Protein AF-A0A2V9Z9R6-F1 (afdb_monomer_lite)

Secondary structure (DSSP, 8-state):
--------S-HHHHHHHHHHHHHHHHHHTS-TTSHHHHHHHHHHHHHHHHHHHHHHHHHHHHHHH--TTSHHHHHHHHHHHHHHHH--HHHHHHHHHHHHHHHHHHHHHHHHT-TT--HHHHHHHHHHHHHHHHHHHHHHHHHHHTB-TTS-B-TTHHHHHHHHHHHH-TT--HHHHHHHHHHHHHS---HHHHHHHHHHHHHHHHHHHH--

Structure (mmCIF, N/CA/C/O backbone):
data_AF-A0A2V9Z9R6-F1
#
_entry.id   AF-A0A2V9Z9R6-F1
#
loop_
_atom_site.group_PDB
_atom_site.id
_atom_site.type_symbol
_atom_site.label_atom_id
_atom_site.label_alt_id
_atom_site.label_comp_id
_atom_site.label_asym_id
_atom_site.label_entity_id
_atom_site.label_seq_id
_atom_site.pdbx_PDB_ins_code
_atom_site.Cartn_x
_atom_site.Cartn_y
_atom_site.Cartn_z
_atom_site.occupancy
_atom_site.B_iso_or_equiv
_atom_site.auth_seq_id
_atom_site.auth_comp_id
_atom_site.auth_asym_id
_atom_site.auth_atom_id
_atom_site.pdbx_PDB_model_num
ATOM 1 N N . MET A 1 1 ? -34.355 -17.571 1.606 1.00 32.16 1 MET A N 1
ATOM 2 C CA . MET A 1 1 ? -33.190 -17.115 0.822 1.00 32.16 1 MET A CA 1
ATOM 3 C C . MET A 1 1 ? -32.619 -15.914 1.544 1.00 32.16 1 MET A C 1
ATOM 5 O O . MET A 1 1 ? -33.216 -14.849 1.479 1.00 32.16 1 MET A O 1
ATOM 9 N N . GLU A 1 2 ? -31.553 -16.107 2.313 1.00 26.44 2 GLU A N 1
ATOM 10 C CA . GLU A 1 2 ? -30.789 -14.980 2.853 1.00 26.44 2 GLU A CA 1
ATOM 11 C C . GLU A 1 2 ? -29.964 -14.368 1.712 1.00 26.44 2 GLU A C 1
ATOM 13 O O . GLU A 1 2 ? -29.410 -15.124 0.906 1.00 26.44 2 GLU A O 1
ATOM 18 N N . PRO A 1 3 ? -29.911 -13.034 1.571 1.00 37.19 3 PRO A N 1
ATOM 19 C CA . PRO A 1 3 ? -29.070 -12.427 0.560 1.00 37.19 3 PRO A CA 1
ATOM 20 C C . PRO A 1 3 ? -27.604 -12.646 0.937 1.00 37.19 3 PRO A C 1
ATOM 22 O O . PRO A 1 3 ? -27.204 -12.460 2.086 1.00 37.19 3 PRO A O 1
ATOM 25 N N . ALA A 1 4 ? -26.839 -13.070 -0.067 1.00 34.59 4 ALA A N 1
ATOM 26 C CA . ALA A 1 4 ? -25.408 -13.304 -0.026 1.00 34.59 4 ALA A CA 1
ATOM 27 C C . ALA A 1 4 ? -24.661 -12.183 0.706 1.00 34.59 4 ALA A C 1
ATOM 29 O O . ALA A 1 4 ? -24.973 -11.003 0.535 1.00 34.59 4 ALA A O 1
ATOM 30 N N . SER A 1 5 ? -23.654 -12.583 1.485 1.00 33.72 5 SER A N 1
ATOM 31 C CA . SER A 1 5 ? -22.642 -11.723 2.090 1.00 33.72 5 SER A CA 1
ATOM 32 C C . SER A 1 5 ? -22.207 -10.637 1.106 1.00 33.72 5 SER A C 1
ATOM 34 O O . SER A 1 5 ? -21.425 -10.893 0.186 1.00 33.72 5 SER A O 1
ATOM 36 N N . ALA A 1 6 ? -22.740 -9.427 1.280 1.00 41.19 6 ALA A N 1
ATOM 37 C CA . ALA A 1 6 ? -22.212 -8.252 0.618 1.00 41.19 6 ALA A CA 1
ATOM 38 C C . ALA A 1 6 ? -20.720 -8.198 0.954 1.00 41.19 6 ALA A C 1
ATOM 40 O O . ALA A 1 6 ? -20.359 -8.349 2.121 1.00 41.19 6 ALA A O 1
ATOM 41 N N . SER A 1 7 ? -19.881 -8.077 -0.076 1.00 48.25 7 SER A N 1
ATOM 42 C CA . SER A 1 7 ? -18.430 -7.920 0.037 1.00 48.25 7 SER A CA 1
ATOM 43 C C . SER A 1 7 ? -18.073 -7.124 1.298 1.00 48.25 7 SER A C 1
ATOM 45 O O . SER A 1 7 ? -18.417 -5.948 1.400 1.00 48.25 7 SER A O 1
ATOM 47 N N . ALA A 1 8 ? -17.416 -7.771 2.266 1.00 63.38 8 ALA A N 1
ATOM 48 C CA . ALA A 1 8 ? -16.992 -7.150 3.527 1.00 63.38 8 ALA A CA 1
ATOM 49 C C . ALA A 1 8 ? -15.892 -6.085 3.325 1.00 63.38 8 ALA A C 1
ATOM 51 O O . ALA A 1 8 ? -15.386 -5.506 4.286 1.00 63.38 8 ALA A O 1
ATOM 52 N N . LEU A 1 9 ? -15.496 -5.835 2.074 1.00 76.38 9 LEU A N 1
ATOM 53 C CA . LEU A 1 9 ? -14.475 -4.870 1.714 1.00 76.38 9 LEU A CA 1
ATOM 54 C C . LEU A 1 9 ? -15.025 -3.452 1.808 1.00 76.38 9 LEU A C 1
ATOM 56 O O . LEU A 1 9 ? -16.129 -3.146 1.355 1.00 76.38 9 LEU A O 1
ATOM 60 N N . SER A 1 10 ? -14.211 -2.554 2.352 1.00 86.19 10 SER A N 1
ATOM 61 C CA . SER A 1 10 ? -14.551 -1.140 2.367 1.00 86.19 10 SER A CA 1
ATOM 62 C C . SER A 1 10 ? -14.624 -0.575 0.944 1.00 86.19 10 SER A C 1
ATOM 64 O O . SER A 1 10 ? -13.924 -1.022 0.031 1.00 86.19 10 SER A O 1
ATOM 66 N N . ALA A 1 11 ? -15.409 0.488 0.759 1.00 88.69 11 ALA A N 1
ATOM 67 C CA . ALA A 1 11 ? -15.471 1.204 -0.517 1.00 88.69 11 ALA A CA 1
ATOM 68 C C . ALA A 1 11 ? -14.095 1.737 -0.974 1.00 88.69 11 ALA A C 1
ATOM 70 O O . ALA A 1 11 ? -13.848 1.872 -2.172 1.00 88.69 11 ALA A O 1
ATOM 71 N N . VAL A 1 12 ? -13.189 2.022 -0.028 1.00 90.62 12 VAL A N 1
ATOM 72 C CA . VAL A 1 12 ? -11.810 2.443 -0.318 1.00 90.62 12 VAL A CA 1
ATOM 73 C C . VAL A 1 12 ? -11.033 1.309 -0.979 1.00 90.62 12 VAL A C 1
ATOM 75 O O . VAL A 1 12 ? -10.398 1.532 -2.010 1.00 90.62 12 VAL A O 1
ATOM 78 N N . VAL A 1 13 ? -11.114 0.101 -0.414 1.00 92.31 13 VAL A N 1
ATOM 79 C CA . VAL A 1 13 ? -10.448 -1.089 -0.954 1.00 92.31 13 VAL A CA 1
ATOM 80 C C . VAL A 1 13 ? -11.023 -1.450 -2.318 1.00 92.31 13 VAL A C 1
ATOM 82 O O . VAL A 1 13 ? -10.252 -1.636 -3.255 1.00 92.31 13 VAL A O 1
ATOM 85 N N . VAL A 1 14 ? -12.353 -1.464 -2.462 1.00 93.19 14 VAL A N 1
ATOM 86 C CA . VAL A 1 14 ? -13.023 -1.763 -3.740 1.00 93.19 14 VAL A CA 1
ATOM 87 C C . VAL A 1 14 ? -12.552 -0.813 -4.840 1.00 93.19 14 VAL A C 1
ATOM 89 O O . VAL A 1 14 ? -12.060 -1.261 -5.872 1.00 93.19 14 VAL A O 1
ATOM 92 N N . LYS A 1 15 ? -12.591 0.501 -4.591 1.00 94.44 15 LYS A N 1
ATOM 93 C CA . LYS A 1 15 ? -12.134 1.497 -5.566 1.00 94.44 15 LYS A CA 1
ATOM 94 C C . LYS A 1 15 ? -10.649 1.345 -5.911 1.00 94.44 15 LYS A C 1
ATOM 96 O O . LYS A 1 15 ? -10.250 1.544 -7.056 1.00 94.44 15 LYS A O 1
ATOM 101 N N . ALA A 1 16 ? -9.806 1.037 -4.925 1.00 95.25 16 ALA A N 1
ATOM 102 C CA . ALA A 1 16 ? -8.388 0.799 -5.175 1.00 95.25 16 ALA A CA 1
ATOM 103 C C . ALA A 1 16 ? -8.174 -0.440 -6.059 1.00 95.25 16 ALA A C 1
ATOM 105 O O . ALA A 1 16 ? -7.365 -0.376 -6.982 1.00 95.25 16 ALA A O 1
ATOM 106 N N . MET A 1 17 ? -8.923 -1.522 -5.826 1.00 95.56 17 MET A N 1
ATOM 107 C CA . MET A 1 17 ? -8.871 -2.737 -6.644 1.00 95.56 17 MET A CA 1
ATOM 108 C C . MET A 1 17 ? -9.324 -2.492 -8.085 1.00 95.56 17 MET A C 1
ATOM 110 O O . MET A 1 17 ? -8.620 -2.898 -9.000 1.00 95.56 17 MET A O 1
ATOM 114 N N . GLU A 1 18 ? -10.426 -1.770 -8.299 1.00 96.38 18 GLU A N 1
ATOM 115 C CA . GLU A 1 18 ? -10.908 -1.429 -9.648 1.00 96.38 18 GLU A CA 1
ATOM 116 C C . GLU A 1 18 ? -9.855 -0.659 -10.460 1.00 96.38 18 GLU A C 1
ATOM 118 O O . GLU A 1 18 ? -9.610 -0.948 -11.633 1.00 96.38 18 GLU A O 1
ATOM 123 N N . GLU A 1 19 ? -9.198 0.317 -9.829 1.00 96.69 19 GLU A N 1
ATOM 124 C CA . GLU A 1 19 ? -8.136 1.086 -10.477 1.00 96.69 19 GLU A CA 1
ATOM 125 C C . GLU A 1 19 ? -6.883 0.237 -10.734 1.00 96.69 19 GLU A C 1
ATOM 127 O O . GLU A 1 19 ? -6.280 0.348 -11.801 1.00 96.69 19 GLU A O 1
ATOM 132 N N . ILE A 1 20 ? -6.515 -0.645 -9.799 1.00 97.75 20 ILE A N 1
ATOM 133 C CA . ILE A 1 20 ? -5.418 -1.605 -9.974 1.00 97.75 20 ILE A CA 1
ATOM 134 C C . ILE A 1 20 ? -5.697 -2.552 -11.141 1.00 97.75 20 ILE A C 1
ATOM 136 O O . ILE A 1 20 ? -4.835 -2.723 -11.998 1.00 97.75 20 ILE A O 1
ATOM 140 N N . ASP A 1 21 ? -6.887 -3.143 -11.217 1.00 97.44 21 ASP A N 1
ATOM 141 C CA . ASP A 1 21 ? -7.225 -4.107 -12.265 1.00 97.44 21 ASP A CA 1
ATOM 142 C C . ASP A 1 21 ? -7.243 -3.446 -13.650 1.00 97.44 21 ASP A C 1
ATOM 144 O O . ASP A 1 21 ? -6.803 -4.040 -14.643 1.00 97.44 21 ASP A O 1
ATOM 148 N N . ARG A 1 22 ? -7.655 -2.173 -13.722 1.00 97.88 22 ARG A N 1
ATOM 149 C CA . ARG A 1 22 ? -7.498 -1.364 -14.933 1.00 97.88 22 ARG A CA 1
ATOM 150 C C . ARG A 1 22 ? -6.023 -1.193 -15.308 1.00 97.88 22 ARG A C 1
ATOM 152 O O . ARG A 1 22 ? -5.677 -1.417 -16.466 1.00 97.88 22 ARG A O 1
ATOM 159 N N . LEU A 1 23 ? -5.163 -0.816 -14.362 1.00 97.62 23 LEU A N 1
ATOM 160 C CA . LEU A 1 23 ? -3.729 -0.631 -14.611 1.00 97.62 23 LEU A CA 1
ATOM 161 C C . LEU A 1 23 ? -3.040 -1.934 -15.032 1.00 97.62 23 LEU A C 1
ATOM 163 O O . LEU A 1 23 ? -2.243 -1.916 -15.965 1.00 97.62 23 LEU A O 1
ATOM 167 N N . ILE A 1 24 ? -3.393 -3.066 -14.418 1.00 97.56 24 ILE A N 1
ATOM 168 C CA . ILE A 1 24 ? -2.908 -4.398 -14.813 1.00 97.56 24 ILE A CA 1
ATOM 169 C C . ILE A 1 24 ? -3.355 -4.723 -16.243 1.00 97.56 24 ILE A C 1
ATOM 171 O O . ILE A 1 24 ? -2.561 -5.185 -17.060 1.00 97.56 24 ILE A O 1
ATOM 175 N N . THR A 1 25 ? -4.612 -4.432 -16.584 1.00 97.81 25 THR A N 1
ATOM 176 C CA . THR A 1 25 ? -5.127 -4.621 -17.948 1.00 97.81 25 THR A CA 1
ATOM 177 C C . THR A 1 25 ? -4.373 -3.761 -18.964 1.00 97.81 25 THR A C 1
ATOM 179 O O . THR A 1 25 ? -4.102 -4.217 -20.074 1.00 97.81 25 THR A O 1
ATOM 182 N N . GLU A 1 26 ? -4.032 -2.521 -18.612 1.00 97.12 26 GLU A N 1
ATOM 183 C CA . GLU A 1 26 ? -3.201 -1.644 -19.442 1.00 97.12 26 GLU A CA 1
ATOM 184 C C . GLU A 1 26 ? -1.765 -2.184 -19.567 1.00 97.12 26 GLU A C 1
ATOM 186 O O . GLU A 1 26 ? -1.260 -2.279 -20.684 1.00 97.12 26 GLU A O 1
ATOM 191 N N . ALA A 1 27 ? -1.142 -2.618 -18.465 1.00 96.00 27 ALA A N 1
ATOM 192 C CA . ALA A 1 27 ? 0.201 -3.201 -18.448 1.00 96.00 27 ALA A CA 1
ATOM 193 C C . ALA A 1 27 ? 0.302 -4.442 -19.346 1.00 96.00 27 ALA A C 1
ATOM 195 O O . ALA A 1 27 ? 1.228 -4.562 -20.145 1.00 96.00 27 ALA A O 1
ATOM 196 N N . ASN A 1 28 ? -0.686 -5.335 -19.274 1.00 96.12 28 ASN A N 1
ATOM 197 C CA . ASN A 1 28 ? -0.712 -6.588 -20.033 1.00 96.12 28 ASN A CA 1
ATOM 198 C C . ASN A 1 28 ? -0.947 -6.398 -21.540 1.00 96.12 28 ASN A C 1
ATOM 200 O O . ASN A 1 28 ? -0.716 -7.324 -22.314 1.00 96.12 28 ASN A O 1
ATOM 204 N N . LYS A 1 29 ? -1.401 -5.215 -21.975 1.00 97.00 29 LYS A N 1
ATOM 205 C CA . LYS A 1 29 ? -1.481 -4.854 -23.402 1.00 97.00 29 LYS A CA 1
ATOM 206 C C . LYS A 1 29 ? -0.148 -4.363 -23.959 1.00 97.00 29 LYS A C 1
ATOM 208 O O . LYS A 1 29 ? -0.002 -4.275 -25.176 1.00 97.00 29 LYS A O 1
ATOM 213 N N . ILE A 1 30 ? 0.793 -4.014 -23.088 1.00 95.25 30 ILE A N 1
ATOM 214 C CA . ILE A 1 30 ? 2.126 -3.552 -23.454 1.00 95.25 30 ILE A CA 1
ATOM 215 C C . ILE A 1 30 ? 3.064 -4.759 -23.436 1.00 95.25 30 ILE A C 1
ATOM 217 O O . ILE A 1 30 ? 3.017 -5.581 -22.518 1.00 95.25 30 ILE A O 1
ATOM 221 N N . ALA A 1 31 ? 3.913 -4.872 -24.455 1.00 93.50 31 ALA A N 1
ATOM 222 C CA . ALA A 1 31 ? 4.881 -5.953 -24.540 1.00 93.50 31 ALA A CA 1
ATOM 223 C C . ALA A 1 31 ? 5.844 -5.916 -23.341 1.00 93.50 31 ALA A C 1
ATOM 225 O O . ALA A 1 31 ? 6.295 -4.851 -22.926 1.00 93.50 31 ALA A O 1
ATOM 226 N N . ALA A 1 32 ? 6.164 -7.082 -22.778 1.00 92.00 32 ALA A N 1
ATOM 227 C CA . ALA A 1 32 ? 7.001 -7.177 -21.580 1.00 92.00 32 ALA A CA 1
ATOM 228 C C . ALA A 1 32 ? 8.457 -6.726 -21.810 1.00 92.00 32 ALA A C 1
ATOM 230 O O . ALA A 1 32 ? 9.202 -6.550 -20.855 1.00 92.00 32 ALA A O 1
ATOM 231 N N . ASP A 1 33 ? 8.887 -6.547 -23.058 1.00 89.62 33 ASP A N 1
ATOM 232 C CA . ASP A 1 33 ? 10.179 -5.957 -23.394 1.00 89.62 33 ASP A CA 1
ATOM 233 C C . ASP A 1 33 ? 10.147 -4.420 -23.473 1.00 89.62 33 ASP A C 1
ATOM 235 O O . ASP A 1 33 ? 11.204 -3.807 -23.612 1.00 89.62 33 ASP A O 1
ATOM 239 N N . ASP A 1 34 ? 8.984 -3.782 -23.344 1.00 89.31 34 ASP A N 1
ATOM 240 C CA . ASP A 1 34 ? 8.840 -2.327 -23.322 1.00 89.31 34 ASP A CA 1
ATOM 241 C C . ASP A 1 34 ? 8.952 -1.777 -21.888 1.00 89.31 34 ASP A C 1
ATOM 243 O O . ASP A 1 34 ? 8.349 -2.285 -20.941 1.00 89.31 34 ASP A O 1
ATOM 247 N N . SER A 1 35 ? 9.698 -0.685 -21.715 1.00 89.44 35 SER A N 1
ATOM 248 C CA . SER A 1 35 ? 9.806 0.020 -20.433 1.00 89.44 35 SER A CA 1
ATOM 249 C C . SER A 1 35 ? 8.461 0.540 -19.901 1.00 89.44 35 SER A C 1
ATOM 251 O O . SER A 1 35 ? 8.278 0.615 -18.682 1.00 89.44 35 SER A O 1
ATOM 253 N N . GLU A 1 36 ? 7.498 0.856 -20.777 1.00 91.75 36 GLU A N 1
ATOM 254 C CA . GLU A 1 36 ? 6.163 1.311 -20.368 1.00 91.75 36 GLU A CA 1
ATOM 255 C C . GLU A 1 36 ? 5.402 0.213 -19.607 1.00 91.75 36 GLU A C 1
ATOM 257 O O . GLU A 1 36 ? 4.652 0.527 -18.681 1.00 91.75 36 GLU A O 1
ATOM 262 N N . HIS A 1 37 ? 5.659 -1.068 -19.909 1.00 94.38 37 HIS A N 1
ATOM 263 C CA . HIS A 1 37 ? 5.083 -2.199 -19.176 1.00 94.38 37 HIS A CA 1
ATOM 264 C C . HIS A 1 37 ? 5.430 -2.105 -17.686 1.00 94.38 37 HIS A C 1
ATOM 266 O O . HIS A 1 37 ? 4.557 -2.166 -16.819 1.00 94.38 37 HIS A O 1
ATOM 272 N N . TYR A 1 38 ? 6.706 -1.878 -17.372 1.00 94.00 38 TYR A N 1
ATOM 273 C CA . TYR A 1 38 ? 7.184 -1.789 -15.991 1.00 94.00 38 TYR A CA 1
ATOM 274 C C . TYR A 1 38 ? 6.793 -0.479 -15.312 1.00 94.00 38 TYR A C 1
ATOM 276 O O . TYR A 1 38 ? 6.520 -0.473 -14.113 1.00 94.00 38 TYR A O 1
ATOM 284 N N . ARG A 1 39 ? 6.663 0.616 -16.069 1.00 93.19 39 ARG A N 1
ATOM 285 C CA . ARG A 1 39 ? 6.077 1.858 -15.545 1.00 93.19 39 ARG A CA 1
ATOM 286 C C . ARG A 1 39 ? 4.632 1.652 -15.092 1.00 93.19 39 ARG A C 1
ATOM 288 O O . ARG A 1 39 ? 4.269 2.126 -14.020 1.00 93.19 39 ARG A O 1
ATOM 295 N N . LYS A 1 40 ? 3.828 0.888 -15.835 1.00 94.81 40 LYS A N 1
ATOM 296 C CA . LYS A 1 40 ? 2.464 0.545 -15.409 1.00 94.81 40 LYS A CA 1
ATOM 297 C C . LYS A 1 40 ? 2.445 -0.315 -14.148 1.00 94.81 40 LYS A C 1
ATOM 299 O O . LYS A 1 40 ? 1.632 -0.067 -13.264 1.00 94.81 40 LYS A O 1
ATOM 304 N N . TRP A 1 41 ? 3.373 -1.257 -13.998 1.00 96.25 41 TRP A N 1
ATOM 305 C CA . TRP A 1 41 ? 3.496 -2.024 -12.754 1.00 96.25 41 TRP A CA 1
ATOM 306 C C . TRP A 1 41 ? 3.953 -1.184 -11.550 1.00 96.25 41 TRP A C 1
ATOM 308 O O . TRP A 1 41 ? 3.513 -1.456 -10.432 1.00 96.25 41 TRP A O 1
ATOM 318 N N . LEU A 1 42 ? 4.749 -0.127 -11.755 1.00 94.88 42 LEU A N 1
ATOM 319 C CA . LEU A 1 42 ? 5.027 0.869 -10.709 1.00 94.88 42 LEU A CA 1
ATOM 320 C C . LEU A 1 42 ? 3.746 1.603 -10.283 1.00 94.88 42 LEU A C 1
ATOM 322 O O . LEU A 1 42 ? 3.496 1.758 -9.087 1.00 94.88 42 LEU A O 1
ATOM 326 N N . GLU A 1 43 ? 2.899 1.995 -11.241 1.00 94.56 43 GLU A N 1
ATOM 327 C CA . GLU A 1 43 ? 1.589 2.603 -10.955 1.00 94.56 43 GLU A CA 1
ATOM 328 C C . GLU A 1 43 ? 0.677 1.642 -10.166 1.00 94.56 43 GLU A C 1
ATOM 330 O O . GLU A 1 43 ? 0.018 2.067 -9.213 1.00 94.56 43 GLU A O 1
ATOM 335 N N . VAL A 1 44 ? 0.679 0.342 -10.497 1.00 96.38 44 VAL A N 1
ATOM 336 C CA . VAL A 1 44 ? -0.052 -0.696 -9.741 1.00 96.38 44 VAL A CA 1
ATOM 337 C C . VAL A 1 44 ? 0.432 -0.767 -8.290 1.00 96.38 44 VAL A C 1
ATOM 339 O O . VAL A 1 44 ? -0.388 -0.721 -7.369 1.00 96.38 44 VAL A O 1
ATOM 342 N N . ALA A 1 45 ? 1.749 -0.854 -8.072 1.00 96.12 45 ALA A N 1
ATOM 343 C CA . ALA A 1 45 ? 2.334 -0.920 -6.733 1.00 96.12 45 ALA A CA 1
ATOM 344 C C . ALA A 1 45 ? 1.959 0.314 -5.897 1.00 96.12 45 ALA A C 1
ATOM 346 O O . ALA A 1 45 ? 1.496 0.184 -4.760 1.00 96.12 45 ALA A O 1
ATOM 347 N N . LEU A 1 46 ? 2.072 1.507 -6.487 1.00 93.56 46 LEU A N 1
ATOM 348 C CA . LEU A 1 46 ? 1.696 2.755 -5.832 1.00 93.56 46 LEU A CA 1
ATOM 349 C C . LEU A 1 46 ? 0.212 2.771 -5.458 1.00 93.56 46 LEU A C 1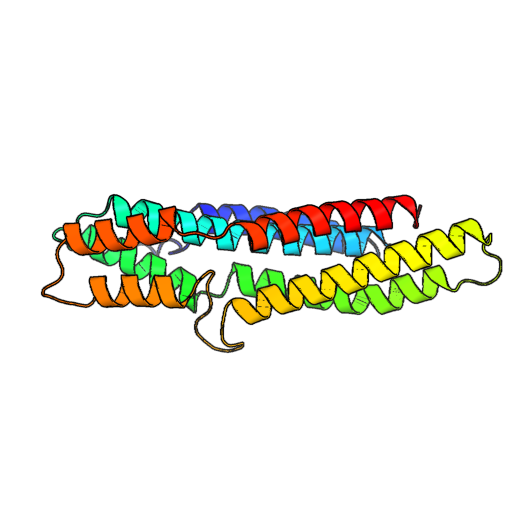
ATOM 351 O O . LEU A 1 46 ? -0.148 3.178 -4.350 1.00 93.56 46 LEU A O 1
ATOM 355 N N . ARG A 1 47 ? -0.665 2.311 -6.357 1.00 95.19 47 ARG A N 1
ATOM 356 C CA . ARG A 1 47 ? -2.101 2.313 -6.084 1.00 95.19 47 ARG A CA 1
ATOM 357 C C . ARG A 1 47 ? -2.479 1.342 -4.969 1.00 95.19 47 ARG A C 1
ATOM 359 O O . ARG A 1 47 ? -3.334 1.676 -4.146 1.00 95.19 47 ARG A O 1
ATOM 366 N N . ALA A 1 48 ? -1.809 0.194 -4.897 1.00 95.56 48 ALA A N 1
ATOM 367 C CA . ALA A 1 48 ? -1.964 -0.754 -3.800 1.00 95.56 48 ALA A CA 1
ATOM 368 C C . ALA A 1 48 ? -1.559 -0.134 -2.453 1.00 95.56 48 ALA A C 1
ATOM 370 O O . ALA A 1 48 ? -2.351 -0.171 -1.512 1.00 95.56 48 ALA A O 1
ATOM 371 N N . ILE A 1 49 ? -0.390 0.514 -2.383 1.00 94.44 49 ILE A N 1
ATOM 372 C CA . ILE A 1 49 ? 0.088 1.224 -1.183 1.00 94.44 49 ILE A CA 1
ATOM 373 C C . ILE A 1 49 ? -0.913 2.299 -0.748 1.00 94.44 49 ILE A C 1
ATOM 375 O O . ILE A 1 49 ? -1.343 2.326 0.403 1.00 94.44 49 ILE A O 1
ATOM 379 N N . GLN A 1 50 ? -1.360 3.149 -1.675 1.00 93.56 50 GLN A N 1
ATOM 380 C CA . GLN A 1 50 ? -2.349 4.186 -1.373 1.00 93.56 50 GLN A CA 1
ATOM 381 C C . GLN A 1 50 ? -3.668 3.611 -0.848 1.00 93.56 50 GLN A C 1
ATOM 383 O O . GLN A 1 50 ? -4.291 4.214 0.025 1.00 93.56 50 GLN A O 1
ATOM 388 N N . GLY A 1 51 ? -4.122 2.481 -1.394 1.00 94.50 51 GLY A N 1
ATOM 389 C CA . GLY A 1 51 ? -5.329 1.807 -0.926 1.00 94.50 51 GLY A CA 1
ATOM 390 C C . GLY A 1 51 ? -5.176 1.263 0.497 1.00 94.50 51 GLY A C 1
ATOM 391 O O . GLY A 1 51 ? -6.075 1.464 1.310 1.00 94.50 51 GLY A O 1
ATOM 392 N N . LEU A 1 52 ? -4.033 0.640 0.808 1.00 94.44 52 LEU A N 1
ATOM 393 C CA . LEU A 1 52 ? -3.712 0.135 2.147 1.00 94.44 52 LEU A CA 1
ATOM 394 C C . LEU A 1 52 ? -3.714 1.282 3.172 1.00 94.44 52 LEU A C 1
ATOM 396 O O . LEU A 1 52 ? -4.438 1.250 4.165 1.00 94.44 52 LEU A O 1
ATOM 400 N N . GLU A 1 53 ? -2.975 2.352 2.884 1.00 94.12 53 GLU A N 1
ATOM 401 C CA . GLU A 1 53 ? -2.867 3.524 3.760 1.00 94.12 53 GLU A CA 1
ATOM 402 C C . GLU A 1 53 ? -4.221 4.202 4.003 1.00 94.12 53 GLU A C 1
ATOM 404 O O . GLU A 1 53 ? -4.567 4.526 5.140 1.00 94.12 53 GLU A O 1
ATOM 409 N N . LYS A 1 54 ? -5.022 4.386 2.946 1.00 94.12 54 LYS A N 1
ATOM 410 C CA . LYS A 1 54 ? -6.359 4.982 3.065 1.00 94.12 54 LYS A CA 1
ATOM 411 C C . LYS A 1 54 ? -7.332 4.089 3.824 1.00 94.12 54 LYS A C 1
ATOM 413 O O . LYS A 1 54 ? -8.226 4.612 4.487 1.00 94.12 54 LYS A O 1
ATOM 418 N N . GLU A 1 55 ? -7.200 2.769 3.724 1.00 95.19 55 GLU A N 1
ATOM 419 C CA . GLU A 1 55 ? -8.061 1.868 4.483 1.00 95.19 55 GLU A CA 1
ATOM 420 C C . GLU A 1 55 ? -7.745 1.924 5.975 1.00 95.19 55 GLU A C 1
ATOM 422 O O . GLU A 1 55 ? -8.661 2.081 6.783 1.00 95.19 55 GLU A O 1
ATOM 427 N N . TYR A 1 56 ? -6.459 1.916 6.330 1.00 94.88 56 TYR A N 1
ATOM 428 C CA . TYR A 1 56 ? -6.017 2.143 7.703 1.00 94.88 56 TYR A CA 1
ATOM 429 C C . TYR A 1 56 ? -6.536 3.485 8.253 1.00 94.88 56 TYR A C 1
ATOM 431 O O . TYR A 1 56 ? -7.168 3.522 9.310 1.00 94.88 56 TYR A O 1
ATOM 439 N N . GLU A 1 57 ? -6.393 4.583 7.500 1.00 94.50 57 GLU A N 1
ATOM 440 C CA . GLU A 1 57 ? -6.981 5.885 7.861 1.00 94.50 57 GLU A CA 1
ATOM 441 C C . GLU A 1 57 ? -8.498 5.812 8.069 1.00 94.50 57 GLU A C 1
ATOM 443 O O . GLU A 1 57 ? -9.040 6.393 9.014 1.00 94.50 57 GLU A O 1
ATOM 448 N N . GLY A 1 58 ? -9.189 5.104 7.175 1.00 94.94 58 GLY A N 1
ATOM 449 C CA . GLY A 1 58 ? -10.630 4.924 7.219 1.00 94.94 58 GLY A CA 1
ATOM 450 C C . GLY A 1 58 ? -11.092 4.144 8.448 1.00 94.94 58 GLY A C 1
ATOM 451 O O . GLY A 1 58 ? -12.144 4.473 9.004 1.00 94.94 58 GLY A O 1
ATOM 452 N N . ILE A 1 59 ? -10.315 3.152 8.889 1.00 96.31 59 ILE A N 1
ATOM 453 C CA . ILE A 1 59 ? -10.551 2.399 10.125 1.00 96.31 59 ILE A CA 1
ATOM 454 C C . ILE A 1 59 ? -10.372 3.312 11.336 1.00 96.31 59 ILE A C 1
ATOM 456 O O . ILE A 1 59 ? -11.285 3.404 12.157 1.00 96.31 59 ILE A O 1
ATOM 460 N N . LEU A 1 60 ? -9.262 4.054 11.421 1.00 96.12 60 LEU A N 1
ATOM 461 C CA . LEU A 1 60 ? -9.050 5.000 12.520 1.00 96.12 60 LEU A CA 1
ATOM 462 C C . LEU A 1 60 ? -10.170 6.051 12.577 1.00 96.12 60 LEU A C 1
ATOM 464 O O . LEU A 1 60 ? -10.710 6.348 13.642 1.00 96.12 60 LEU A O 1
ATOM 468 N N . GLY A 1 61 ? -10.566 6.589 11.419 1.00 95.31 61 GLY A N 1
ATOM 469 C CA . GLY A 1 61 ? -11.641 7.577 11.314 1.00 95.31 61 GLY A CA 1
ATOM 470 C C . GLY A 1 61 ? -13.001 7.031 11.745 1.00 95.31 61 GLY A C 1
ATOM 471 O O . GLY A 1 61 ? -13.799 7.763 12.337 1.00 95.31 61 GLY A O 1
ATOM 472 N N . GLN A 1 62 ? -13.262 5.749 11.489 1.00 95.38 62 GLN A N 1
ATOM 473 C CA . GLN A 1 62 ? -14.443 5.061 12.000 1.00 95.38 62 GLN A CA 1
ATOM 474 C C . GLN A 1 62 ? -14.339 4.833 13.512 1.00 95.38 62 GLN A C 1
ATOM 476 O O . GLN A 1 62 ? -15.314 5.086 14.218 1.00 95.38 62 GLN A O 1
ATOM 481 N N . ALA A 1 63 ? -13.179 4.422 14.027 1.00 95.88 63 ALA A N 1
ATOM 482 C CA . ALA A 1 63 ? -12.955 4.173 15.451 1.00 95.88 63 ALA A CA 1
ATOM 483 C C . ALA A 1 63 ? -13.155 5.435 16.310 1.00 95.88 63 ALA A C 1
ATOM 485 O O . ALA A 1 63 ? -13.874 5.381 17.307 1.00 95.88 63 ALA A O 1
ATOM 486 N N . VAL A 1 64 ? -12.652 6.595 15.867 1.00 95.81 64 VAL A N 1
ATOM 487 C CA . VAL A 1 64 ? -12.860 7.903 16.532 1.00 95.81 64 VAL A CA 1
ATOM 488 C C . VAL A 1 64 ? -14.343 8.286 16.644 1.00 95.81 64 VAL A C 1
ATOM 490 O O . VAL A 1 64 ? -14.735 9.017 17.550 1.00 95.81 64 VAL A O 1
ATOM 493 N N . LYS A 1 65 ? -15.196 7.790 15.743 1.00 92.94 65 LYS A N 1
ATOM 494 C CA . LYS A 1 65 ? -16.634 8.113 15.697 1.00 92.94 65 LYS A CA 1
ATOM 495 C C . LYS A 1 65 ? -17.526 6.973 16.191 1.00 92.94 65 LYS A C 1
ATOM 497 O O . LYS A 1 65 ? -18.749 7.121 16.222 1.00 92.94 65 LYS A O 1
ATOM 502 N N . SER A 1 66 ? -16.942 5.828 16.532 1.00 91.12 66 SER A N 1
ATOM 503 C CA . SER A 1 66 ? -17.699 4.630 16.875 1.00 91.12 66 SER A CA 1
ATOM 504 C C . SER A 1 66 ? -18.218 4.703 18.300 1.00 91.12 66 SER A C 1
ATOM 506 O O . SER A 1 66 ? -17.514 5.101 19.227 1.00 91.12 66 SER A O 1
ATOM 508 N N . ASP A 1 67 ? -19.468 4.284 18.464 1.00 92.00 67 ASP A N 1
ATOM 509 C CA . ASP A 1 67 ? -20.043 4.002 19.770 1.00 92.00 67 ASP A CA 1
ATOM 510 C C . ASP A 1 67 ? -20.074 2.487 19.955 1.00 92.00 67 ASP A C 1
ATOM 512 O O . ASP A 1 67 ? -20.869 1.805 19.309 1.00 92.00 67 ASP A O 1
ATOM 516 N N . ILE A 1 68 ? -19.185 1.961 20.798 1.00 91.50 68 ILE A N 1
ATOM 517 C CA . ILE A 1 68 ? -19.034 0.514 20.984 1.00 91.50 68 ILE A CA 1
ATOM 518 C C . ILE A 1 68 ? -20.063 -0.079 21.946 1.00 91.50 68 ILE A C 1
ATOM 520 O O . ILE A 1 68 ? -20.171 -1.301 22.024 1.00 91.50 68 ILE A O 1
ATOM 524 N N . ALA A 1 69 ? -20.846 0.760 22.637 1.00 91.31 69 ALA A N 1
ATOM 525 C CA . ALA A 1 69 ? -22.038 0.304 23.350 1.00 91.31 69 ALA A CA 1
ATOM 526 C C . ALA A 1 69 ? -23.106 -0.204 22.365 1.00 91.31 69 ALA A C 1
ATOM 528 O O . ALA A 1 69 ? -23.888 -1.101 22.680 1.00 91.31 69 ALA A O 1
ATOM 529 N N . ASN A 1 70 ? -23.103 0.320 21.135 1.00 93.12 70 ASN A N 1
ATOM 530 C CA . ASN A 1 70 ? -23.891 -0.222 20.045 1.00 93.12 70 ASN A CA 1
ATOM 531 C C . ASN A 1 70 ? -23.203 -1.471 19.469 1.00 93.12 70 ASN A C 1
ATOM 533 O O . ASN A 1 70 ? -22.238 -1.379 18.706 1.00 93.12 70 ASN A O 1
ATOM 537 N N . ALA A 1 71 ? -23.749 -2.646 19.793 1.00 91.38 71 ALA A N 1
ATOM 538 C CA . ALA A 1 71 ? -23.211 -3.939 19.367 1.00 91.38 71 ALA A CA 1
ATOM 539 C C . ALA A 1 71 ? -23.036 -4.063 17.843 1.00 91.38 71 ALA A C 1
ATOM 541 O O . ALA A 1 71 ? -22.067 -4.668 17.386 1.00 91.38 71 ALA A O 1
ATOM 542 N N . LYS A 1 72 ? -23.929 -3.454 17.049 1.00 92.62 72 LYS A N 1
ATOM 543 C CA . LYS A 1 72 ? -23.828 -3.461 15.585 1.00 92.62 72 LYS A CA 1
ATOM 544 C C . LYS A 1 72 ? -22.613 -2.661 15.114 1.00 92.62 72 LYS A C 1
ATOM 546 O O . LYS A 1 72 ? -21.808 -3.192 14.361 1.00 92.62 72 LYS A O 1
ATOM 551 N N . ARG A 1 73 ? -22.433 -1.430 15.607 1.00 91.12 73 ARG A N 1
ATOM 552 C CA . ARG A 1 73 ? -21.277 -0.584 15.242 1.00 91.12 73 ARG A CA 1
ATOM 553 C C . ARG A 1 73 ? -19.951 -1.189 15.689 1.00 91.12 73 ARG A C 1
ATOM 555 O O . ARG A 1 73 ? -18.971 -1.139 14.951 1.00 91.12 73 ARG A O 1
ATOM 562 N N . LYS A 1 74 ? -19.934 -1.777 16.888 1.00 93.81 74 LYS A N 1
ATOM 563 C CA . LYS A 1 74 ? -18.789 -2.523 17.413 1.00 93.81 74 LYS A CA 1
ATOM 564 C C . LYS A 1 74 ? -18.403 -3.668 16.476 1.00 93.81 74 LYS A C 1
ATOM 566 O O . LYS A 1 74 ? -17.240 -3.773 16.100 1.00 93.81 74 LYS A O 1
ATOM 571 N N . LYS A 1 75 ? -19.383 -4.489 16.084 1.00 92.81 75 LYS A N 1
ATOM 572 C CA . LYS A 1 75 ? -19.177 -5.606 15.160 1.00 92.81 75 LYS A CA 1
ATOM 573 C C . LYS A 1 75 ? -18.699 -5.127 13.788 1.00 92.81 75 LYS A C 1
ATOM 575 O O . LYS A 1 75 ? -17.723 -5.656 13.290 1.00 92.81 75 LYS A O 1
ATOM 580 N N . GLU A 1 76 ? -19.320 -4.096 13.219 1.00 92.94 76 GLU A N 1
ATOM 581 C CA . GLU A 1 76 ? -18.922 -3.536 11.917 1.00 92.94 76 GLU A CA 1
ATOM 582 C C . GLU A 1 76 ? -17.462 -3.061 11.901 1.00 92.94 76 GLU A C 1
ATOM 584 O O . GLU A 1 76 ? -16.745 -3.305 10.933 1.00 92.94 76 GLU A O 1
ATOM 589 N N . LEU A 1 77 ? -17.006 -2.386 12.962 1.00 94.75 77 LEU A N 1
ATOM 590 C CA . LEU A 1 77 ? -15.612 -1.953 13.065 1.00 94.75 77 LEU A CA 1
ATOM 591 C C . LEU A 1 77 ? -14.657 -3.142 13.229 1.00 94.75 77 LEU A C 1
ATOM 593 O O . LEU A 1 77 ? -13.613 -3.169 12.582 1.00 94.75 77 LEU A O 1
ATOM 597 N N . LEU A 1 78 ? -15.021 -4.123 14.058 1.00 94.56 78 LEU A N 1
ATOM 598 C CA . LEU A 1 78 ? -14.227 -5.334 14.259 1.00 94.56 78 LEU A CA 1
ATOM 599 C C . LEU A 1 78 ? -14.098 -6.146 12.961 1.00 94.56 78 LEU A C 1
ATOM 601 O O . LEU A 1 78 ? -12.992 -6.508 12.571 1.00 94.56 78 LEU A O 1
ATOM 605 N N . ASP A 1 79 ? -15.208 -6.366 12.255 1.00 93.56 79 ASP A N 1
ATOM 606 C CA . ASP A 1 79 ? -15.239 -7.085 10.979 1.00 93.56 79 ASP A CA 1
ATOM 607 C C . ASP A 1 79 ? -14.386 -6.363 9.925 1.00 93.56 79 ASP A C 1
ATOM 609 O O . ASP A 1 79 ? -13.655 -7.010 9.173 1.00 93.56 79 ASP A O 1
ATOM 613 N N . ARG A 1 80 ? -14.417 -5.023 9.896 1.00 94.06 80 ARG A N 1
ATOM 614 C CA . ARG A 1 80 ? -13.577 -4.217 9.000 1.00 94.06 80 ARG A CA 1
ATOM 615 C C . ARG A 1 80 ? -12.087 -4.344 9.325 1.00 94.06 80 ARG A C 1
ATOM 617 O O . ARG A 1 80 ? -11.297 -4.540 8.405 1.00 94.06 80 ARG A O 1
ATOM 624 N N . ILE A 1 81 ? -11.708 -4.269 10.605 1.00 95.06 81 ILE A N 1
ATOM 625 C CA . ILE A 1 81 ? -10.318 -4.473 11.054 1.00 95.06 81 ILE A CA 1
ATOM 626 C C . ILE A 1 81 ? -9.838 -5.869 10.647 1.00 95.06 81 ILE A C 1
ATOM 628 O O . ILE A 1 81 ? -8.811 -5.991 9.983 1.00 95.06 81 ILE A O 1
ATOM 632 N N . ASN A 1 82 ? -10.620 -6.905 10.948 1.00 92.94 82 ASN A N 1
ATOM 633 C CA . ASN A 1 82 ? -10.270 -8.288 10.630 1.00 92.94 82 ASN A CA 1
ATOM 634 C C . ASN A 1 82 ? -10.164 -8.525 9.124 1.00 92.94 82 ASN A C 1
ATOM 636 O O . ASN A 1 82 ? -9.211 -9.144 8.654 1.00 92.94 82 ASN A O 1
ATOM 640 N N . THR A 1 83 ? -11.103 -7.985 8.350 1.00 92.31 83 THR A N 1
ATOM 641 C CA . THR A 1 83 ? -11.065 -8.073 6.886 1.00 92.31 83 THR A CA 1
ATOM 642 C C . THR A 1 83 ? -9.835 -7.372 6.319 1.00 92.31 83 THR A C 1
ATOM 644 O O . THR A 1 83 ? -9.232 -7.871 5.374 1.00 92.31 83 THR A O 1
ATOM 647 N N . TYR A 1 84 ? -9.428 -6.237 6.886 1.00 93.31 84 TYR A N 1
ATOM 648 C CA . TYR A 1 84 ? -8.233 -5.537 6.432 1.00 93.31 84 TYR A CA 1
ATOM 649 C C . TYR A 1 84 ? -6.947 -6.301 6.777 1.00 93.31 84 TYR A C 1
ATOM 651 O O . TYR A 1 84 ? -6.105 -6.485 5.901 1.00 93.31 84 TYR A O 1
ATOM 659 N N . ILE A 1 85 ? -6.835 -6.808 8.009 1.00 92.88 85 ILE A N 1
ATOM 660 C CA . ILE A 1 85 ? -5.661 -7.547 8.493 1.00 92.88 85 ILE A CA 1
ATOM 661 C C . ILE A 1 85 ? -5.480 -8.891 7.765 1.00 92.88 85 ILE A C 1
ATOM 663 O O . ILE A 1 85 ? -4.353 -9.287 7.462 1.00 92.88 85 ILE A O 1
ATOM 667 N N . HIS A 1 86 ? -6.573 -9.611 7.502 1.00 90.31 86 HIS A N 1
ATOM 668 C CA . HIS A 1 86 ? -6.531 -10.991 7.001 1.00 90.31 86 HIS A CA 1
ATOM 669 C C . HIS A 1 86 ? -6.964 -11.150 5.544 1.00 90.31 86 HIS A C 1
ATOM 671 O O . HIS A 1 86 ? -6.725 -12.197 4.953 1.00 90.31 86 HIS A O 1
ATOM 677 N N . GLY A 1 87 ? -7.623 -10.153 4.954 1.00 85.00 87 GLY A N 1
ATOM 678 C CA . GLY A 1 87 ? -8.213 -10.288 3.621 1.00 85.00 87 GLY A CA 1
ATOM 679 C C . GLY A 1 87 ? -7.197 -10.293 2.482 1.00 85.00 87 GLY A C 1
ATOM 680 O O . GLY A 1 87 ? -7.557 -10.642 1.366 1.00 85.00 87 GLY A O 1
ATOM 681 N N . GLU A 1 88 ? -5.954 -9.872 2.733 1.00 82.94 88 GLU A N 1
ATOM 682 C CA . GLU A 1 88 ? -4.820 -9.873 1.792 1.00 82.94 88 GLU A CA 1
ATOM 683 C C . GLU A 1 88 ? -5.053 -9.212 0.410 1.00 82.94 88 GLU A C 1
ATOM 685 O O . GLU A 1 88 ? -4.182 -9.265 -0.452 1.00 82.94 88 GLU A O 1
ATOM 690 N N . ASN A 1 89 ? -6.163 -8.502 0.184 1.00 88.19 89 ASN A N 1
ATOM 691 C CA . ASN A 1 89 ? -6.558 -8.014 -1.146 1.00 88.19 89 ASN A CA 1
ATOM 692 C C . ASN A 1 89 ? -5.499 -7.122 -1.821 1.00 88.19 89 ASN A C 1
ATOM 694 O O . ASN A 1 89 ? -4.918 -7.474 -2.847 1.00 88.19 89 ASN A O 1
ATOM 698 N N . LEU A 1 90 ? -5.222 -5.953 -1.237 1.00 93.50 90 LEU A N 1
ATOM 699 C CA . LEU A 1 90 ? -4.284 -4.983 -1.814 1.00 93.50 90 LEU A CA 1
ATOM 700 C C . LEU A 1 90 ? -2.824 -5.412 -1.638 1.00 93.50 90 LEU A C 1
ATOM 702 O O . LEU A 1 90 ? -1.979 -5.098 -2.475 1.00 93.50 90 LEU A O 1
ATOM 706 N N . ARG A 1 91 ? -2.524 -6.177 -0.583 1.00 92.94 91 ARG A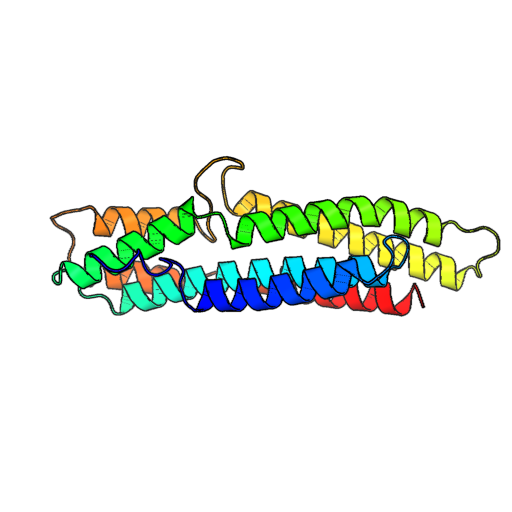 N 1
ATOM 707 C CA . ARG A 1 91 ? -1.188 -6.729 -0.353 1.00 92.94 91 ARG A CA 1
ATOM 708 C C . ARG A 1 91 ? -0.782 -7.702 -1.456 1.00 92.94 91 ARG A C 1
ATOM 710 O O . ARG A 1 91 ? 0.350 -7.630 -1.931 1.00 92.94 91 ARG A O 1
ATOM 717 N N . LEU A 1 92 ? -1.690 -8.582 -1.883 1.00 93.19 92 LEU A N 1
ATOM 718 C CA . LEU A 1 92 ? -1.426 -9.512 -2.981 1.00 93.19 92 LEU A CA 1
ATOM 719 C C . LEU A 1 92 ? -1.134 -8.765 -4.281 1.00 93.19 92 LEU A C 1
ATOM 721 O O . LEU A 1 92 ? -0.175 -9.112 -4.964 1.00 93.19 92 LEU A O 1
ATOM 725 N N . LYS A 1 93 ? -1.873 -7.690 -4.569 1.00 95.75 93 LYS A N 1
ATOM 726 C CA . LYS A 1 93 ? -1.614 -6.835 -5.736 1.00 95.75 93 LYS A CA 1
ATOM 727 C C . LYS A 1 93 ? -0.254 -6.136 -5.664 1.00 95.75 93 LYS A C 1
ATOM 729 O O . LYS A 1 93 ? 0.462 -6.091 -6.659 1.00 95.75 93 LYS A O 1
ATOM 734 N N . LEU A 1 94 ? 0.149 -5.653 -4.486 1.00 95.44 94 LEU A N 1
ATOM 735 C CA . LEU A 1 94 ? 1.491 -5.096 -4.283 1.00 95.44 94 LEU A CA 1
ATOM 736 C C . LEU A 1 94 ? 2.585 -6.155 -4.507 1.00 95.44 94 LEU A C 1
ATOM 738 O O . LEU A 1 94 ? 3.584 -5.891 -5.175 1.00 95.44 94 LEU A O 1
ATOM 742 N N . LYS A 1 95 ? 2.393 -7.368 -3.980 1.00 95.00 95 LYS A N 1
ATOM 743 C CA . LYS A 1 95 ? 3.316 -8.499 -4.157 1.00 95.00 95 LYS A CA 1
ATOM 744 C C . LYS A 1 95 ? 3.431 -8.924 -5.622 1.00 95.00 95 LYS A C 1
ATOM 746 O O . LYS A 1 95 ? 4.542 -9.166 -6.090 1.00 95.00 95 LYS A O 1
ATOM 751 N N . GLU A 1 96 ? 2.309 -8.987 -6.333 1.00 96.00 96 GLU A N 1
ATOM 752 C CA . GLU A 1 96 ? 2.250 -9.252 -7.772 1.00 96.00 96 GLU A CA 1
ATOM 753 C C . GLU A 1 96 ? 3.039 -8.194 -8.551 1.00 96.00 96 GLU A C 1
ATOM 755 O O . GLU A 1 96 ? 3.954 -8.541 -9.300 1.00 96.00 96 GLU A O 1
ATOM 760 N N . ALA A 1 97 ? 2.782 -6.909 -8.287 1.00 96.81 97 ALA A N 1
ATOM 761 C CA . ALA A 1 97 ? 3.494 -5.810 -8.930 1.00 96.81 97 ALA A CA 1
ATOM 762 C C . ALA A 1 97 ? 5.007 -5.876 -8.696 1.00 96.81 97 ALA A C 1
ATOM 764 O O . ALA A 1 97 ? 5.780 -5.819 -9.649 1.00 96.81 97 ALA A O 1
ATOM 765 N N . ILE A 1 98 ? 5.450 -6.097 -7.455 1.00 95.75 98 ILE A N 1
ATOM 766 C CA . ILE A 1 98 ? 6.872 -6.298 -7.131 1.00 95.75 98 ILE A CA 1
ATOM 767 C C . ILE A 1 98 ? 7.454 -7.498 -7.896 1.00 95.75 98 ILE A C 1
ATOM 769 O O . ILE A 1 98 ? 8.605 -7.452 -8.332 1.00 95.75 98 ILE A O 1
ATOM 773 N N . GLY A 1 99 ? 6.677 -8.568 -8.086 1.00 95.81 99 GLY A N 1
ATOM 774 C CA . GLY A 1 99 ? 7.065 -9.722 -8.897 1.00 95.81 99 GLY A CA 1
ATOM 775 C C . GLY A 1 99 ? 7.369 -9.351 -10.350 1.00 95.81 99 GLY A C 1
ATOM 776 O O . GLY A 1 99 ? 8.428 -9.718 -10.862 1.00 95.81 99 GLY A O 1
ATOM 777 N N . HIS A 1 100 ? 6.494 -8.572 -10.988 1.00 96.38 100 HIS A N 1
ATOM 778 C CA . HIS A 1 100 ? 6.716 -8.059 -12.344 1.00 96.38 100 HIS A CA 1
ATOM 779 C C . HIS A 1 100 ? 7.890 -7.078 -12.407 1.00 96.38 100 HIS A C 1
ATOM 781 O O . HIS A 1 100 ? 8.726 -7.161 -13.309 1.00 96.38 100 HIS A O 1
ATOM 787 N N . LEU A 1 101 ? 8.023 -6.198 -11.417 1.00 95.50 101 LEU A N 1
ATOM 788 C CA . LEU A 1 101 ? 9.108 -5.222 -11.374 1.00 95.50 101 LEU A CA 1
ATOM 789 C C . LEU A 1 101 ? 10.489 -5.889 -11.243 1.00 95.50 101 LEU A C 1
ATOM 791 O O . LEU A 1 101 ? 11.451 -5.475 -11.893 1.00 95.50 101 LEU A O 1
ATOM 795 N N . LYS A 1 102 ? 10.597 -6.994 -10.499 1.00 95.44 102 LYS A N 1
ATOM 796 C CA . LYS A 1 102 ? 11.832 -7.797 -10.458 1.00 95.44 102 LYS A CA 1
ATOM 797 C C . LYS A 1 102 ? 12.237 -8.336 -11.828 1.00 95.44 102 LYS A C 1
ATOM 799 O O . LYS A 1 102 ? 13.423 -8.398 -12.135 1.00 95.44 102 LYS A O 1
ATOM 804 N N . GLN A 1 103 ? 11.269 -8.716 -12.661 1.00 93.62 103 GLN A N 1
ATOM 805 C CA . GLN A 1 103 ? 11.549 -9.152 -14.032 1.00 93.62 103 GLN A CA 1
ATOM 806 C C . GLN A 1 103 ? 12.023 -7.975 -14.896 1.00 93.62 103 GLN A C 1
ATOM 808 O O . GLN A 1 103 ? 12.929 -8.145 -15.714 1.00 93.62 103 GLN A O 1
ATOM 813 N N . GLY A 1 104 ? 11.465 -6.785 -14.657 1.00 90.94 104 GLY A N 1
ATOM 814 C CA . GLY A 1 104 ? 11.816 -5.554 -15.363 1.00 90.94 104 GLY A CA 1
ATOM 815 C C . GLY A 1 104 ? 13.266 -5.142 -15.236 1.00 90.94 104 GLY A C 1
ATOM 816 O O . GLY A 1 104 ? 13.834 -4.710 -16.233 1.00 90.94 104 GLY A O 1
ATOM 817 N N . HIS A 1 105 ? 13.904 -5.384 -14.088 1.00 89.31 105 HIS A N 1
ATOM 818 C CA . HIS A 1 105 ? 15.342 -5.148 -13.935 1.00 89.31 105 HIS A CA 1
ATOM 819 C C . HIS A 1 105 ? 16.140 -5.827 -15.060 1.00 89.31 105 HIS A C 1
ATOM 821 O O . HIS A 1 105 ? 16.865 -5.176 -15.804 1.00 89.31 105 HIS A O 1
ATOM 827 N N . ASN A 1 106 ? 15.934 -7.131 -15.268 1.00 88.69 106 ASN A N 1
ATOM 828 C CA . ASN A 1 106 ? 16.678 -7.893 -16.275 1.00 88.69 106 ASN A CA 1
ATOM 829 C C . ASN A 1 106 ? 16.431 -7.396 -17.706 1.00 88.69 106 ASN A C 1
ATOM 831 O O . ASN A 1 106 ? 17.326 -7.457 -18.551 1.00 88.69 106 ASN A O 1
ATOM 835 N N . VAL A 1 107 ? 15.212 -6.943 -17.999 1.00 90.12 107 VAL A N 1
ATOM 836 C CA . VAL A 1 107 ? 14.846 -6.424 -19.322 1.00 90.12 107 VAL A CA 1
ATOM 837 C C . VAL A 1 107 ? 15.459 -5.045 -19.553 1.00 90.12 107 VAL A C 1
ATOM 839 O O . VAL A 1 107 ? 16.102 -4.820 -20.580 1.00 90.12 107 VAL A O 1
ATOM 842 N N . LEU A 1 108 ? 15.323 -4.139 -18.586 1.00 88.94 108 LEU A N 1
ATOM 843 C CA . LEU A 1 108 ? 15.843 -2.776 -18.663 1.00 88.94 108 LEU A CA 1
ATOM 844 C C . LEU A 1 108 ? 17.377 -2.755 -18.710 1.00 88.94 108 LEU A C 1
ATOM 846 O O . LEU A 1 108 ? 17.937 -2.011 -19.516 1.00 88.94 108 LEU A O 1
ATOM 850 N N . SER A 1 109 ? 18.055 -3.627 -17.956 1.00 87.94 109 SER A N 1
ATOM 851 C CA . SER A 1 109 ? 19.516 -3.796 -18.011 1.00 87.94 109 SER A CA 1
ATOM 852 C C . SER A 1 109 ? 19.997 -4.173 -19.414 1.00 87.94 109 SER A C 1
ATOM 854 O O . SER A 1 109 ? 20.892 -3.527 -19.959 1.00 87.94 109 SER A O 1
ATOM 856 N N . LYS A 1 110 ? 19.339 -5.134 -20.079 1.00 87.25 110 LYS A N 1
ATOM 857 C CA . LYS A 1 110 ? 19.671 -5.507 -21.470 1.00 87.25 110 LYS A CA 1
ATOM 858 C C . LYS A 1 110 ? 19.501 -4.341 -22.443 1.00 87.25 110 LYS A C 1
ATOM 860 O O . LYS A 1 110 ? 20.268 -4.206 -23.398 1.00 87.25 110 LYS A O 1
ATOM 865 N N . HIS A 1 111 ? 18.499 -3.491 -22.220 1.00 81.56 111 HIS A N 1
ATOM 866 C CA . HIS A 1 111 ? 18.299 -2.290 -23.030 1.00 81.56 111 HIS A CA 1
ATOM 867 C C . HIS A 1 111 ? 19.329 -1.202 -22.734 1.00 81.56 111 HIS A C 1
ATOM 869 O O . HIS A 1 111 ? 19.712 -0.487 -23.660 1.00 81.56 111 HIS A O 1
ATOM 875 N N . ALA A 1 112 ? 19.812 -1.084 -21.498 1.00 80.12 112 ALA A N 1
ATOM 876 C CA . ALA A 1 112 ? 20.897 -0.174 -21.133 1.00 80.12 112 ALA A CA 1
ATOM 877 C C . ALA A 1 112 ? 22.249 -0.600 -21.745 1.00 80.12 112 ALA A C 1
ATOM 879 O O . ALA A 1 112 ? 23.049 0.249 -22.128 1.00 80.12 112 ALA A O 1
ATOM 880 N N . GLU A 1 113 ? 22.476 -1.903 -21.932 1.00 78.44 113 GLU A N 1
ATOM 881 C CA . GLU A 1 113 ? 23.751 -2.465 -22.404 1.00 78.44 113 GLU A CA 1
ATOM 882 C C . GLU A 1 113 ? 23.898 -2.588 -23.936 1.00 78.44 113 GLU A C 1
ATOM 884 O O . GLU A 1 113 ? 24.936 -3.056 -24.417 1.00 78.44 113 GLU A O 1
ATOM 889 N N . ARG A 1 114 ? 22.898 -2.194 -24.747 1.00 76.94 114 ARG A N 1
ATOM 890 C CA . ARG A 1 114 ? 22.973 -2.424 -26.208 1.00 76.94 114 ARG A CA 1
ATOM 891 C C . ARG A 1 114 ? 24.209 -1.759 -26.831 1.00 76.94 114 ARG A C 1
ATOM 893 O O . ARG A 1 114 ? 24.482 -0.573 -26.638 1.00 76.94 114 ARG A O 1
ATOM 900 N N . ARG A 1 115 ? 24.912 -2.530 -27.668 1.00 57.16 115 ARG A N 1
ATOM 901 C CA . ARG A 1 115 ? 26.077 -2.083 -28.447 1.00 57.16 115 ARG A CA 1
ATOM 902 C C . ARG A 1 115 ? 25.676 -0.916 -29.365 1.00 57.16 115 ARG A C 1
ATOM 904 O O . ARG A 1 115 ? 24.614 -0.972 -29.975 1.00 57.16 115 ARG A O 1
ATOM 911 N N . PHE A 1 116 ? 26.538 0.100 -29.475 1.00 66.44 116 PHE A N 1
ATOM 912 C CA . PHE A 1 116 ? 26.366 1.321 -30.294 1.00 66.44 116 PHE A CA 1
ATOM 913 C C . PHE A 1 116 ? 25.442 2.427 -29.745 1.00 66.44 116 PHE A C 1
ATOM 915 O O . PHE A 1 116 ? 25.021 3.302 -30.499 1.00 66.44 116 PHE A O 1
ATOM 922 N N . GLN A 1 117 ? 25.168 2.462 -28.438 1.00 71.69 117 GLN A N 1
ATOM 923 C CA . GLN A 1 117 ? 24.522 3.630 -27.824 1.00 71.69 117 GLN A CA 1
ATOM 924 C C . GLN A 1 117 ? 25.482 4.813 -27.657 1.00 71.69 117 GLN A C 1
ATOM 926 O O . GLN A 1 117 ? 26.652 4.642 -27.308 1.00 71.69 117 GLN A O 1
ATOM 931 N N . LEU A 1 118 ? 24.959 6.029 -27.847 1.00 79.25 118 LEU A N 1
ATOM 932 C CA . LEU A 1 118 ? 25.649 7.263 -27.473 1.00 79.25 118 LEU A CA 1
ATOM 933 C C . LEU A 1 118 ? 25.936 7.250 -25.963 1.00 79.25 118 LEU A C 1
ATOM 935 O O . LEU A 1 118 ? 25.069 6.880 -25.170 1.00 79.25 118 LEU A O 1
ATOM 939 N N . SER A 1 119 ? 27.127 7.699 -25.554 1.00 81.44 119 SER A N 1
ATOM 940 C CA . SER A 1 11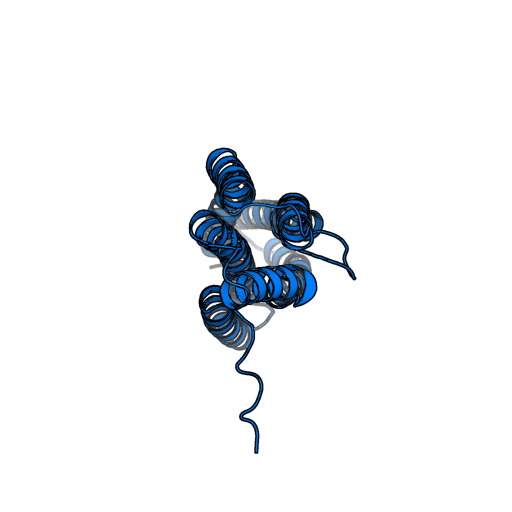9 ? 27.572 7.665 -24.149 1.00 81.44 119 SER A CA 1
ATOM 941 C C . SER A 1 119 ? 26.584 8.328 -23.182 1.00 81.44 119 SER A C 1
ATOM 943 O O . SER A 1 119 ? 26.314 7.783 -22.116 1.00 81.44 119 SER A O 1
ATOM 945 N N . LYS A 1 120 ? 25.978 9.454 -23.583 1.00 82.94 120 LYS A N 1
ATOM 946 C CA . LYS A 1 120 ? 24.953 10.158 -22.794 1.00 82.94 120 LYS A CA 1
ATOM 947 C C . LYS A 1 120 ? 23.664 9.346 -22.617 1.00 82.94 120 LYS A C 1
ATOM 949 O O . LYS A 1 120 ? 23.096 9.338 -21.531 1.00 82.94 120 LYS A O 1
ATOM 954 N N . THR A 1 121 ? 23.208 8.649 -23.659 1.00 84.19 121 THR A N 1
ATOM 955 C CA . THR A 1 121 ? 22.014 7.787 -23.593 1.00 84.19 121 THR A CA 1
ATOM 956 C C . THR A 1 121 ? 22.256 6.598 -22.675 1.00 84.19 121 THR A C 1
ATOM 958 O O . THR A 1 121 ? 21.404 6.274 -21.853 1.00 84.19 121 THR A O 1
ATOM 961 N N . ARG A 1 122 ? 23.442 5.989 -22.772 1.00 85.31 122 ARG A N 1
ATOM 962 C CA . ARG A 1 122 ? 23.851 4.900 -21.887 1.00 85.31 122 ARG A CA 1
ATOM 963 C C . ARG A 1 122 ? 23.865 5.345 -20.423 1.00 85.31 122 ARG A C 1
ATOM 965 O O . ARG A 1 122 ? 23.246 4.690 -19.595 1.00 85.31 122 ARG A O 1
ATOM 972 N N . GLN A 1 123 ? 24.492 6.484 -20.124 1.00 87.00 123 GLN A N 1
ATOM 973 C CA . GLN A 1 123 ? 24.532 7.030 -18.766 1.00 87.00 123 GLN A CA 1
ATOM 974 C C . GLN A 1 123 ? 23.121 7.291 -18.211 1.00 87.00 123 GLN A C 1
ATOM 976 O O . GLN A 1 123 ? 22.815 6.865 -17.103 1.00 87.00 123 GLN A O 1
ATOM 981 N N . SER A 1 124 ? 22.239 7.921 -18.995 1.00 88.00 124 SER A N 1
ATOM 982 C CA . SER A 1 124 ? 20.856 8.184 -18.571 1.00 88.00 124 SER A CA 1
ATOM 983 C C . SER A 1 124 ? 20.071 6.898 -18.277 1.00 88.00 124 SER A C 1
ATOM 985 O O . SER A 1 124 ? 19.295 6.860 -17.323 1.00 88.00 124 SER A O 1
ATOM 987 N N . ARG A 1 125 ? 20.287 5.827 -19.053 1.00 89.19 125 ARG A N 1
ATOM 988 C CA . ARG A 1 125 ? 19.667 4.511 -18.812 1.00 89.19 125 ARG A CA 1
ATOM 989 C C . ARG A 1 125 ? 20.222 3.819 -17.573 1.00 89.19 125 ARG A C 1
ATOM 991 O O . ARG A 1 125 ? 19.444 3.247 -16.818 1.00 89.19 125 ARG A O 1
ATOM 998 N N . GLU A 1 126 ? 21.529 3.898 -17.340 1.00 89.75 126 GLU A N 1
ATOM 999 C CA . GLU A 1 126 ? 22.163 3.375 -16.123 1.00 89.75 126 GLU A CA 1
ATOM 1000 C C . GLU A 1 126 ? 21.671 4.114 -14.865 1.00 89.75 126 GLU A C 1
ATOM 1002 O O . GLU A 1 126 ? 21.412 3.485 -13.842 1.00 89.75 126 GLU A O 1
ATOM 1007 N N . GLU A 1 127 ? 21.494 5.436 -14.932 1.00 89.94 127 GLU A N 1
ATOM 1008 C CA . GLU A 1 127 ? 20.918 6.237 -13.843 1.00 89.94 127 GLU A CA 1
ATOM 1009 C C . GLU A 1 127 ? 19.449 5.875 -13.590 1.00 89.94 127 GLU A C 1
ATOM 1011 O O . GLU A 1 127 ? 19.075 5.609 -12.449 1.00 89.94 127 GLU A O 1
ATOM 1016 N N . ALA A 1 128 ? 18.631 5.774 -14.642 1.00 91.12 128 ALA A N 1
ATOM 1017 C CA . ALA A 1 128 ? 17.234 5.361 -14.515 1.00 91.12 128 ALA A CA 1
ATOM 1018 C C . ALA A 1 128 ? 17.087 3.944 -13.936 1.00 91.12 128 ALA A C 1
ATOM 1020 O O . ALA A 1 128 ? 16.183 3.698 -13.141 1.00 91.12 128 ALA A O 1
ATOM 1021 N N . LEU A 1 129 ? 17.987 3.023 -14.294 1.00 92.06 129 LEU A N 1
ATOM 1022 C CA . LEU A 1 129 ? 18.012 1.670 -13.739 1.00 92.06 129 LEU A CA 1
ATOM 1023 C C . LEU A 1 129 ? 18.401 1.662 -12.251 1.00 92.06 129 LEU A C 1
ATOM 1025 O O . LEU A 1 129 ? 17.799 0.932 -11.472 1.00 92.06 129 LEU A O 1
ATOM 1029 N N . LYS A 1 130 ? 19.347 2.508 -11.824 1.00 90.88 130 LYS A N 1
ATOM 1030 C CA . LYS A 1 130 ? 19.685 2.651 -10.395 1.00 90.88 130 LYS A CA 1
ATOM 1031 C C . LYS A 1 130 ? 18.506 3.168 -9.574 1.00 90.88 130 LYS A C 1
ATOM 1033 O O . LYS A 1 130 ? 18.246 2.645 -8.495 1.00 90.88 130 LYS A O 1
ATOM 1038 N N . GLU A 1 131 ? 17.797 4.177 -10.079 1.00 90.94 131 GLU A N 1
ATOM 1039 C CA . GLU A 1 131 ? 16.586 4.704 -9.433 1.00 90.94 131 GLU A CA 1
ATOM 1040 C C . GLU A 1 131 ? 15.487 3.636 -9.367 1.00 90.94 131 GLU A C 1
ATOM 1042 O O . GLU A 1 131 ? 14.845 3.462 -8.333 1.00 90.94 131 GLU A O 1
ATOM 1047 N N . TYR A 1 132 ? 15.329 2.858 -10.439 1.00 93.19 132 TYR A N 1
ATOM 1048 C CA . TYR A 1 132 ? 14.412 1.725 -10.483 1.00 93.19 132 TYR A CA 1
ATOM 1049 C C . TYR A 1 132 ? 14.720 0.669 -9.417 1.00 93.19 132 TYR A C 1
ATOM 1051 O O . TYR A 1 132 ? 13.816 0.235 -8.701 1.00 93.19 132 TYR A O 1
ATOM 1059 N N . ASP A 1 133 ? 15.987 0.280 -9.277 1.00 93.06 133 ASP A N 1
ATOM 1060 C CA . ASP A 1 133 ? 16.416 -0.720 -8.298 1.00 93.06 133 ASP A CA 1
ATOM 1061 C C . ASP A 1 133 ? 16.252 -0.224 -6.863 1.00 93.06 133 ASP A C 1
ATOM 1063 O O . ASP A 1 133 ? 15.783 -0.974 -6.002 1.00 93.06 133 ASP A O 1
ATOM 1067 N N . LEU A 1 134 ? 16.589 1.044 -6.611 1.00 91.44 134 LEU A N 1
ATOM 1068 C CA . LEU A 1 134 ? 16.373 1.683 -5.317 1.00 91.44 134 LEU A CA 1
ATOM 1069 C C . LEU A 1 134 ? 14.890 1.631 -4.944 1.00 91.44 134 LEU A C 1
ATOM 1071 O O . LEU A 1 134 ? 14.526 1.167 -3.864 1.00 91.44 134 LEU A O 1
ATOM 1075 N N . HIS A 1 135 ? 14.023 2.039 -5.866 1.00 91.62 135 HIS A N 1
ATOM 1076 C CA . HIS A 1 135 ? 12.597 2.064 -5.604 1.00 91.62 135 HIS A CA 1
ATOM 1077 C C . HIS A 1 135 ? 12.004 0.654 -5.452 1.00 91.62 135 HIS A C 1
ATOM 1079 O O . HIS A 1 135 ? 11.151 0.422 -4.595 1.00 91.62 135 HIS A O 1
ATOM 1085 N N . LEU A 1 136 ? 12.496 -0.335 -6.203 1.00 93.56 136 LEU A N 1
ATOM 1086 C CA . LEU A 1 136 ? 12.111 -1.733 -6.010 1.00 93.56 136 LEU A CA 1
ATOM 1087 C C . LEU A 1 136 ? 12.475 -2.237 -4.603 1.00 93.56 136 LEU A C 1
ATOM 1089 O O . LEU A 1 136 ? 11.654 -2.905 -3.968 1.00 93.56 136 LEU A O 1
ATOM 1093 N N . GLN A 1 137 ? 13.660 -1.894 -4.089 1.00 92.62 137 GLN A N 1
ATOM 1094 C CA . GLN A 1 137 ? 14.057 -2.233 -2.718 1.00 92.62 137 GLN A CA 1
ATOM 1095 C C . GLN A 1 137 ? 13.136 -1.581 -1.680 1.00 92.62 137 GLN A C 1
ATOM 1097 O O . GLN A 1 137 ? 12.732 -2.239 -0.720 1.00 92.62 137 GLN A O 1
ATOM 1102 N N . GLU A 1 138 ? 12.748 -0.324 -1.885 1.00 91.75 138 GLU A N 1
ATOM 1103 C CA . GLU A 1 138 ? 11.801 0.377 -1.012 1.00 91.75 138 GLU A CA 1
ATOM 1104 C C . GLU A 1 138 ? 10.419 -0.277 -1.014 1.00 91.75 138 GLU A C 1
ATOM 1106 O O . GLU A 1 138 ? 9.848 -0.496 0.053 1.00 91.75 138 GLU A O 1
ATOM 1111 N N . LEU A 1 139 ? 9.896 -0.655 -2.185 1.00 93.25 139 LEU A N 1
ATOM 1112 C CA . LEU A 1 139 ? 8.622 -1.373 -2.300 1.00 93.25 139 LEU A CA 1
ATOM 1113 C C . LEU A 1 139 ? 8.673 -2.720 -1.568 1.00 93.25 139 LEU A C 1
ATOM 1115 O O . LEU A 1 139 ? 7.717 -3.099 -0.887 1.00 93.25 139 LEU A O 1
ATOM 1119 N N . GLN A 1 140 ? 9.796 -3.436 -1.663 1.00 92.88 140 GLN A N 1
ATOM 1120 C CA . GLN A 1 140 ? 10.010 -4.669 -0.906 1.00 92.88 140 GLN A CA 1
ATOM 1121 C C . GLN A 1 140 ? 10.070 -4.415 0.604 1.00 92.88 140 GLN A C 1
ATOM 1123 O O . GLN A 1 140 ? 9.466 -5.171 1.365 1.00 92.88 140 GLN A O 1
ATOM 1128 N N . GLY A 1 141 ? 10.761 -3.357 1.035 1.00 91.19 141 GLY A N 1
ATOM 1129 C CA . GLY A 1 141 ? 10.815 -2.939 2.435 1.00 91.19 141 GLY A CA 1
ATOM 1130 C C . GLY A 1 141 ? 9.437 -2.558 2.975 1.00 91.19 141 GLY A C 1
ATOM 1131 O O . GLY A 1 141 ? 9.057 -2.998 4.060 1.00 91.19 141 GLY A O 1
ATOM 1132 N N . TYR A 1 142 ? 8.647 -1.825 2.186 1.00 91.88 142 TYR A N 1
ATOM 1133 C CA . TYR A 1 142 ? 7.269 -1.483 2.518 1.00 91.88 142 TYR A CA 1
ATOM 1134 C C . TYR A 1 142 ? 6.418 -2.746 2.677 1.00 91.88 142 TYR A C 1
ATOM 1136 O O . TYR A 1 142 ? 5.809 -2.932 3.729 1.00 91.88 142 TYR A O 1
ATOM 1144 N N . LEU A 1 143 ? 6.432 -3.653 1.690 1.00 92.00 143 LEU A N 1
ATOM 1145 C CA . LEU A 1 143 ? 5.695 -4.919 1.754 1.00 92.00 143 LEU A CA 1
ATOM 1146 C C . LEU A 1 143 ? 6.102 -5.764 2.974 1.00 92.00 143 LEU A C 1
ATOM 1148 O O . LEU A 1 143 ? 5.233 -6.352 3.616 1.00 92.00 143 LEU A O 1
ATOM 1152 N N . GLY A 1 144 ? 7.396 -5.805 3.306 1.00 90.81 144 GLY A N 1
ATOM 1153 C CA . GLY A 1 144 ? 7.905 -6.484 4.500 1.00 90.81 144 GLY A CA 1
ATOM 1154 C C . GLY A 1 144 ? 7.440 -5.835 5.807 1.00 90.81 144 GLY A C 1
ATOM 1155 O O . GLY A 1 144 ? 7.177 -6.535 6.778 1.00 90.81 144 GLY A O 1
ATOM 1156 N N . SER A 1 145 ? 7.266 -4.512 5.826 1.00 90.69 145 SER A N 1
ATOM 1157 C CA . SER A 1 145 ? 6.784 -3.786 7.007 1.00 90.69 145 SER A CA 1
ATOM 1158 C C . SER A 1 145 ? 5.299 -3.996 7.317 1.00 90.69 145 SER A C 1
ATOM 1160 O O . SER A 1 145 ? 4.871 -3.684 8.424 1.00 90.69 145 SER A O 1
ATOM 1162 N N . LEU A 1 146 ? 4.516 -4.529 6.370 1.00 91.50 146 LEU A N 1
ATOM 1163 C CA . LEU A 1 146 ? 3.089 -4.796 6.577 1.00 91.50 146 LEU A CA 1
ATOM 1164 C C . LEU A 1 146 ? 2.832 -5.996 7.499 1.00 91.50 146 LEU A C 1
ATOM 1166 O O . LEU A 1 146 ? 1.720 -6.126 8.001 1.00 91.50 146 LEU A O 1
ATOM 1170 N N . GLY A 1 147 ? 3.815 -6.878 7.703 1.00 87.88 147 GLY A N 1
ATOM 1171 C CA . GLY A 1 147 ? 3.688 -8.073 8.540 1.00 87.88 147 GLY A CA 1
ATOM 1172 C C . GLY A 1 147 ? 4.099 -9.366 7.832 1.00 87.88 147 GLY A C 1
ATOM 1173 O O . GLY A 1 147 ? 4.714 -9.357 6.761 1.00 87.88 147 GLY A O 1
ATOM 1174 N N . ASP A 1 148 ? 3.736 -10.497 8.433 1.00 78.81 148 ASP A N 1
ATOM 1175 C CA . ASP A 1 148 ? 4.207 -11.827 8.036 1.00 78.81 148 ASP A CA 1
ATOM 1176 C C . ASP A 1 148 ? 3.691 -12.254 6.666 1.00 78.81 148 ASP A C 1
ATOM 1178 O O . ASP A 1 148 ? 2.522 -12.062 6.337 1.00 78.81 148 ASP A O 1
ATOM 1182 N N . TRP A 1 149 ? 4.547 -12.879 5.855 1.00 70.25 149 TRP A N 1
ATOM 1183 C CA . TRP A 1 149 ? 4.247 -13.235 4.458 1.00 70.25 149 TRP A CA 1
ATOM 1184 C C . TRP A 1 149 ? 3.034 -14.156 4.269 1.00 70.25 149 TRP A C 1
ATOM 1186 O O . TRP A 1 149 ? 2.419 -14.128 3.209 1.00 70.25 149 TRP A O 1
ATOM 1196 N N . ASN A 1 150 ? 2.718 -14.956 5.290 1.00 75.88 150 ASN A N 1
ATOM 1197 C CA . ASN A 1 150 ? 1.601 -15.905 5.316 1.00 75.88 150 ASN A CA 1
ATOM 1198 C C . ASN A 1 150 ? 0.677 -15.654 6.526 1.00 75.88 150 ASN A C 1
ATOM 1200 O O . ASN A 1 150 ? 0.023 -16.578 7.007 1.00 75.88 150 ASN A O 1
ATOM 1204 N N . GLY A 1 151 ? 0.706 -14.443 7.083 1.00 81.69 151 GLY A N 1
ATOM 1205 C CA . GLY A 1 151 ? 0.011 -14.098 8.317 1.00 81.69 151 GLY A CA 1
ATOM 1206 C C . GLY A 1 151 ? -0.698 -12.744 8.244 1.00 81.69 151 GLY A C 1
ATOM 1207 O O . GLY A 1 151 ? -0.800 -12.155 7.167 1.00 81.69 151 GLY A O 1
ATOM 1208 N N . PRO A 1 152 ? -1.192 -12.254 9.396 1.00 87.00 152 PRO A N 1
ATOM 1209 C CA . PRO A 1 152 ? -1.806 -10.937 9.533 1.00 87.00 152 PRO A CA 1
ATOM 1210 C C . PRO A 1 152 ? -0.948 -9.848 8.891 1.00 87.00 152 PRO A C 1
ATOM 1212 O O . PRO A 1 152 ? 0.262 -9.789 9.127 1.00 87.00 152 PRO A O 1
ATOM 1215 N N . SER A 1 153 ? -1.573 -8.972 8.108 1.00 90.81 153 SER A N 1
ATOM 1216 C CA . SER A 1 153 ? -0.860 -7.894 7.438 1.00 90.81 153 SER A CA 1
ATOM 1217 C C . SER A 1 153 ? -1.685 -6.627 7.327 1.00 90.81 153 SER A C 1
ATOM 1219 O O . SER A 1 153 ? -2.829 -6.660 6.888 1.00 90.81 153 SER A O 1
ATOM 1221 N N . ALA A 1 154 ? -1.090 -5.502 7.694 1.00 92.00 154 ALA A N 1
ATOM 1222 C CA . ALA A 1 154 ? -1.717 -4.199 7.582 1.00 92.00 154 ALA A CA 1
ATOM 1223 C C . ALA A 1 154 ? -0.674 -3.091 7.700 1.00 92.00 154 ALA A C 1
ATOM 1225 O O . ALA A 1 154 ? 0.399 -3.267 8.281 1.00 92.00 154 ALA A O 1
ATOM 1226 N N . VAL A 1 155 ? -1.029 -1.909 7.205 1.00 92.56 155 VAL A N 1
ATOM 1227 C CA . VAL A 1 155 ? -0.342 -0.680 7.615 1.00 92.56 155 VAL A CA 1
ATOM 1228 C C . VAL A 1 155 ? -0.502 -0.527 9.122 1.00 92.56 155 VAL A C 1
ATOM 1230 O O . VAL A 1 155 ? -1.628 -0.565 9.614 1.00 92.56 155 VAL A O 1
ATOM 1233 N N . ALA A 1 156 ? 0.629 -0.373 9.816 1.00 91.12 156 ALA A N 1
ATOM 1234 C CA . ALA A 1 156 ? 0.697 -0.264 11.271 1.00 91.12 156 ALA A CA 1
ATOM 1235 C C . ALA A 1 156 ? -0.127 -1.359 11.978 1.00 91.12 156 ALA A C 1
ATOM 1237 O O . ALA A 1 156 ? -1.033 -1.090 12.761 1.00 91.12 156 ALA A O 1
ATOM 1238 N N . LEU A 1 157 ? 0.176 -2.620 11.652 1.00 93.06 157 LEU A N 1
ATOM 1239 C CA . LEU A 1 157 ? -0.541 -3.797 12.147 1.00 93.06 157 LEU A CA 1
ATOM 1240 C C . LEU A 1 157 ? -0.730 -3.810 13.673 1.00 93.06 157 LEU A C 1
ATOM 1242 O O . LEU A 1 157 ? -1.800 -4.192 14.143 1.00 93.06 157 LEU A O 1
ATOM 1246 N N . ASP A 1 158 ? 0.278 -3.392 14.438 1.00 93.25 158 ASP A N 1
ATOM 1247 C CA . ASP A 1 158 ? 0.207 -3.386 15.902 1.00 93.25 158 ASP A CA 1
ATOM 1248 C C . ASP A 1 158 ? -0.837 -2.393 16.434 1.00 93.25 158 ASP A C 1
ATOM 1250 O O . ASP A 1 158 ? -1.587 -2.735 17.348 1.00 93.25 158 ASP A O 1
ATOM 1254 N N . ASP A 1 159 ? -0.986 -1.231 15.794 1.00 94.31 159 ASP A N 1
ATOM 1255 C CA . ASP A 1 159 ? -2.026 -0.251 16.126 1.00 94.31 159 ASP A CA 1
ATOM 1256 C C . ASP A 1 159 ? -3.427 -0.849 15.941 1.00 94.31 159 ASP A C 1
ATOM 1258 O O . ASP A 1 159 ? -4.335 -0.642 16.747 1.00 94.31 159 ASP A O 1
ATOM 1262 N N . LEU A 1 160 ? -3.622 -1.617 14.865 1.00 94.94 160 LEU A N 1
ATOM 1263 C CA . LEU A 1 160 ? -4.908 -2.254 14.601 1.00 94.94 160 LEU A CA 1
ATOM 1264 C C . LEU A 1 160 ? -5.196 -3.404 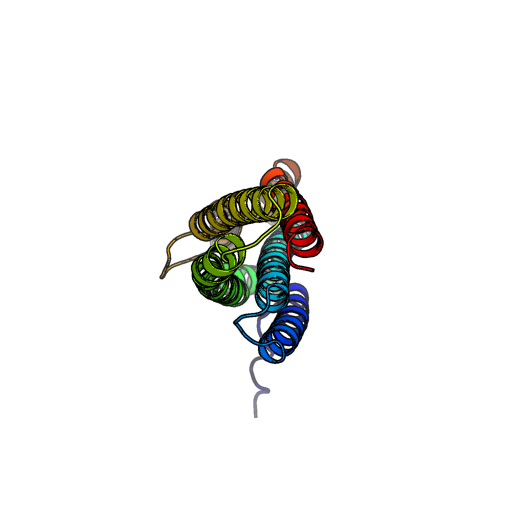15.561 1.00 94.94 160 LEU A C 1
ATOM 1266 O O . LEU A 1 160 ? -6.346 -3.556 15.969 1.00 94.94 160 LEU A O 1
ATOM 1270 N N . LYS A 1 161 ? -4.174 -4.167 15.963 1.00 94.75 161 LYS A N 1
ATOM 1271 C CA . LYS A 1 161 ? -4.300 -5.184 17.018 1.00 94.75 161 LYS A CA 1
ATOM 1272 C C . LYS A 1 161 ? -4.661 -4.556 18.364 1.00 94.75 161 LYS A C 1
ATOM 1274 O O . LYS A 1 161 ? -5.456 -5.130 19.105 1.00 94.75 161 LYS A O 1
ATOM 1279 N N . GLU A 1 162 ? -4.132 -3.373 18.680 1.00 94.88 162 GLU A N 1
ATOM 1280 C CA . GLU A 1 162 ? -4.524 -2.629 19.883 1.00 94.88 162 GLU A CA 1
ATOM 1281 C C . GLU A 1 162 ? -6.015 -2.254 19.841 1.00 94.88 162 GLU A C 1
ATOM 1283 O O . GLU A 1 162 ? -6.751 -2.499 20.801 1.00 94.88 162 GLU A O 1
ATOM 1288 N N . LEU A 1 163 ? -6.493 -1.718 18.712 1.00 95.19 163 LEU A N 1
ATOM 1289 C CA . LEU A 1 163 ? -7.912 -1.390 18.539 1.00 95.19 163 LEU A CA 1
ATOM 1290 C C . LEU A 1 163 ? -8.806 -2.638 18.577 1.00 95.19 163 LEU A C 1
ATOM 1292 O O . LEU A 1 163 ? -9.873 -2.602 19.194 1.00 95.19 163 LEU A O 1
ATOM 1296 N N . GLU A 1 164 ? -8.376 -3.738 17.957 1.00 95.31 164 GLU A N 1
ATOM 1297 C CA . GLU A 1 164 ? -9.063 -5.032 18.003 1.00 95.31 164 GLU A CA 1
ATOM 1298 C C . GLU A 1 164 ? -9.195 -5.536 19.448 1.00 95.31 164 GLU A C 1
ATOM 1300 O O . GLU A 1 164 ? -10.292 -5.894 19.882 1.00 95.31 164 GLU A O 1
ATOM 1305 N N . ALA A 1 165 ? -8.114 -5.483 20.232 1.00 94.44 165 ALA A N 1
ATOM 1306 C CA . ALA A 1 165 ? -8.120 -5.879 21.637 1.00 94.44 165 ALA A CA 1
ATOM 1307 C C . ALA A 1 165 ? -9.080 -5.014 22.468 1.00 94.44 165 ALA A C 1
ATOM 1309 O O . ALA A 1 165 ? -9.887 -5.545 23.238 1.00 94.44 165 ALA A O 1
ATOM 1310 N N . LEU A 1 166 ? -9.068 -3.691 22.269 1.00 94.38 166 LEU A N 1
ATOM 1311 C CA . LEU A 1 166 ? -10.009 -2.782 22.927 1.00 94.38 166 LEU A CA 1
ATOM 1312 C C . LEU A 1 166 ? -11.461 -3.112 22.573 1.00 94.38 166 LEU A C 1
ATOM 1314 O O . LEU A 1 166 ? -12.326 -3.058 23.448 1.00 94.38 166 LEU A O 1
ATOM 1318 N N . LEU A 1 167 ? -11.738 -3.487 21.324 1.00 92.38 167 LEU A N 1
ATOM 1319 C CA . LEU A 1 167 ? -13.056 -3.953 20.903 1.00 92.38 167 LEU A CA 1
ATOM 1320 C C . LEU A 1 167 ? -13.396 -5.316 21.526 1.00 92.38 167 LEU A C 1
ATOM 1322 O O . LEU A 1 167 ? -14.539 -5.527 21.920 1.00 92.38 167 LEU A O 1
ATOM 1326 N N . GLY A 1 168 ? -12.445 -6.232 21.685 1.00 89.94 168 GLY A N 1
ATOM 1327 C CA . GLY A 1 168 ? -12.675 -7.547 22.294 1.00 89.94 168 GLY A CA 1
ATOM 1328 C C . GLY A 1 168 ? -13.031 -7.500 23.787 1.00 89.94 168 GLY A C 1
ATOM 1329 O O . GLY A 1 168 ? -13.770 -8.354 24.278 1.00 89.94 168 GLY A O 1
ATOM 1330 N N . MET A 1 169 ? -12.565 -6.485 24.517 1.00 90.62 169 MET A N 1
ATOM 1331 C CA . MET A 1 169 ? -12.767 -6.372 25.964 1.00 90.62 169 MET A CA 1
ATOM 1332 C C . MET A 1 169 ? -14.192 -5.936 26.342 1.00 90.62 169 MET A C 1
ATOM 1334 O O . MET A 1 169 ? -14.718 -4.933 25.857 1.00 90.62 169 MET A O 1
ATOM 1338 N N . ALA A 1 170 ? -14.808 -6.656 27.286 1.00 81.19 170 ALA A N 1
ATOM 1339 C CA . ALA A 1 170 ? -16.140 -6.332 27.809 1.00 81.19 170 ALA A CA 1
ATOM 1340 C C . ALA A 1 170 ? -16.172 -5.032 28.636 1.00 81.19 170 ALA A C 1
ATOM 1342 O O . ALA A 1 170 ? -17.205 -4.374 28.711 1.00 81.19 170 ALA A O 1
ATOM 1343 N N . SER A 1 171 ? -15.045 -4.662 29.250 1.00 85.62 171 SER A N 1
ATOM 1344 C CA . SER A 1 171 ? -14.901 -3.465 30.087 1.00 85.62 171 SER A CA 1
ATOM 1345 C C . SER A 1 171 ? -14.538 -2.196 29.311 1.00 85.62 171 SER A C 1
ATOM 1347 O O . SER A 1 171 ? -14.529 -1.113 29.898 1.00 85.62 171 SER A O 1
ATOM 1349 N N . SER A 1 172 ? -14.232 -2.302 28.016 1.00 88.31 172 SER A N 1
ATOM 1350 C CA . SER A 1 172 ? -13.853 -1.145 27.208 1.00 88.31 172 SER A CA 1
ATOM 1351 C C . SER A 1 172 ? -15.031 -0.211 26.972 1.00 88.31 172 SER A C 1
ATOM 1353 O O . SER A 1 172 ? -16.126 -0.627 26.595 1.00 88.31 172 SER A O 1
ATOM 1355 N N . SER A 1 173 ? -14.779 1.084 27.135 1.00 92.62 173 SER A N 1
ATOM 1356 C CA . SER A 1 173 ? -15.730 2.154 26.838 1.00 92.62 173 SER A CA 1
ATOM 1357 C C . SER A 1 173 ? -15.475 2.790 25.470 1.00 92.62 173 SER A C 1
ATOM 1359 O O . SER A 1 173 ? -14.338 2.840 24.995 1.00 92.62 173 SER A O 1
ATOM 1361 N N . SER A 1 174 ? -16.518 3.378 24.867 1.00 94.31 174 SER A N 1
ATOM 1362 C CA . SER A 1 174 ? -16.394 4.138 23.612 1.00 94.31 174 SER A CA 1
ATOM 1363 C C . SER A 1 174 ? -15.323 5.228 23.723 1.00 94.31 174 SER A C 1
ATOM 1365 O O . SER A 1 174 ? -14.520 5.393 22.814 1.00 94.31 174 SER A O 1
ATOM 1367 N N . LYS A 1 175 ? -15.216 5.900 24.878 1.00 95.06 175 LYS A N 1
ATOM 1368 C CA . LYS A 1 175 ? -14.192 6.931 25.124 1.00 95.06 175 LYS A CA 1
ATOM 1369 C C . LYS A 1 175 ? -12.760 6.394 25.054 1.00 95.06 175 LYS A C 1
ATOM 1371 O O . LYS A 1 175 ? -11.887 7.101 24.562 1.00 95.06 175 LYS A O 1
ATOM 1376 N N . GLN A 1 176 ? -12.507 5.181 25.550 1.00 94.56 176 GLN A N 1
ATOM 1377 C CA . GLN A 1 176 ? -11.172 4.576 25.495 1.00 94.56 176 GLN A CA 1
ATOM 1378 C C . GLN A 1 176 ? -10.768 4.275 24.053 1.00 94.56 176 GLN A C 1
ATOM 1380 O O . GLN A 1 176 ? -9.697 4.708 23.638 1.00 94.56 176 GLN A O 1
ATOM 1385 N N . LEU A 1 177 ? -11.650 3.631 23.279 1.00 96.00 177 LEU A N 1
ATOM 1386 C CA . LEU A 1 177 ? -11.400 3.362 21.861 1.00 96.00 177 LEU A CA 1
ATOM 1387 C C . LEU A 1 177 ? -11.168 4.660 21.078 1.00 96.00 177 LEU A C 1
ATOM 1389 O O . LEU A 1 177 ? -10.195 4.776 20.339 1.00 96.00 177 LEU A O 1
ATOM 1393 N N . GLN A 1 178 ? -12.048 5.647 21.257 1.00 96.88 178 GLN A N 1
ATOM 1394 C CA . GLN A 1 178 ? -11.965 6.924 20.548 1.00 96.88 178 GLN A CA 1
ATOM 1395 C C . GLN A 1 178 ? -10.663 7.661 20.871 1.00 96.88 178 GLN A C 1
ATOM 1397 O O . GLN A 1 178 ? -10.026 8.201 19.970 1.00 96.88 178 GLN A O 1
ATOM 1402 N N . LYS A 1 179 ? -10.238 7.652 22.142 1.00 96.12 179 LYS A N 1
ATOM 1403 C CA . LYS A 1 179 ? -8.971 8.258 22.562 1.00 96.12 179 LYS A CA 1
ATOM 1404 C C . LYS A 1 179 ? -7.772 7.533 21.953 1.00 96.12 179 LYS A C 1
ATOM 1406 O O . LYS A 1 179 ? -6.889 8.214 21.443 1.00 96.12 179 LYS A O 1
ATOM 1411 N N . ALA A 1 180 ? -7.749 6.199 21.983 1.00 95.69 180 ALA A N 1
ATOM 1412 C CA . ALA A 1 180 ? -6.681 5.410 21.369 1.00 95.69 180 ALA A CA 1
ATOM 1413 C C . ALA A 1 180 ? -6.579 5.713 19.866 1.00 95.69 180 ALA A C 1
ATOM 1415 O O . ALA A 1 180 ? -5.540 6.163 19.393 1.00 95.69 180 ALA A O 1
ATOM 1416 N N . ALA A 1 181 ? -7.695 5.622 19.137 1.00 95.94 181 ALA A N 1
ATOM 1417 C CA . ALA A 1 181 ? -7.736 5.927 17.710 1.00 95.94 181 ALA A CA 1
ATOM 1418 C C . ALA A 1 181 ? -7.315 7.374 17.392 1.00 95.94 181 ALA A C 1
ATOM 1420 O O . ALA A 1 181 ? -6.612 7.603 16.411 1.00 95.94 181 ALA A O 1
ATOM 1421 N N . GLN A 1 182 ? -7.696 8.353 18.220 1.00 96.06 182 GLN A N 1
ATOM 1422 C CA . GLN A 1 182 ? -7.292 9.748 18.028 1.00 96.06 182 GLN A CA 1
ATOM 1423 C C . GLN A 1 182 ? -5.789 9.956 18.251 1.00 96.06 182 GLN A C 1
ATOM 1425 O O . GLN A 1 182 ? -5.170 10.724 17.515 1.00 96.06 182 GLN A O 1
ATOM 1430 N N . VAL A 1 183 ? -5.203 9.290 19.252 1.00 95.75 183 VAL A N 1
ATOM 1431 C CA . VAL A 1 183 ? -3.751 9.319 19.484 1.00 95.75 183 VAL A CA 1
ATOM 1432 C C . VAL A 1 183 ? -3.032 8.757 18.263 1.00 95.75 183 VAL A C 1
ATOM 1434 O O . VAL A 1 183 ? -2.182 9.455 17.721 1.00 95.75 183 VAL A O 1
ATOM 1437 N N . LEU A 1 184 ? -3.455 7.589 17.774 1.00 94.62 184 LEU A N 1
ATOM 1438 C CA . LEU A 1 184 ? -2.884 6.944 16.588 1.00 94.62 184 LEU A CA 1
ATOM 1439 C C . LEU A 1 184 ? -3.002 7.818 15.329 1.00 94.62 184 LEU A C 1
ATOM 1441 O O . LEU A 1 184 ? -2.043 7.956 14.573 1.00 94.62 184 LEU A O 1
ATOM 1445 N N . GLN A 1 185 ? -4.145 8.487 15.118 1.00 92.25 185 GLN A N 1
ATOM 1446 C CA . GLN A 1 185 ? -4.294 9.442 14.011 1.00 92.25 185 GLN A CA 1
ATOM 1447 C C . GLN A 1 185 ? -3.313 10.613 14.105 1.00 92.25 185 GLN A C 1
ATOM 1449 O O . GLN A 1 185 ? -2.774 11.037 13.082 1.00 92.25 185 GLN A O 1
ATOM 1454 N N . ASN A 1 186 ? -3.104 11.143 15.311 1.00 91.25 186 ASN A N 1
ATOM 1455 C CA . ASN A 1 186 ? -2.263 12.315 15.544 1.00 91.25 186 ASN A CA 1
ATOM 1456 C C . ASN A 1 186 ? -0.766 11.981 15.527 1.00 91.25 186 ASN A C 1
ATOM 1458 O O . ASN A 1 186 ? 0.035 12.833 15.155 1.00 91.25 186 ASN A O 1
ATOM 1462 N N . SER A 1 187 ? -0.387 10.765 15.925 1.00 89.06 187 SER A N 1
ATOM 1463 C CA . SER A 1 187 ? 1.002 10.294 15.937 1.00 89.06 187 SER A CA 1
ATOM 1464 C C . SER A 1 187 ? 1.439 9.666 14.618 1.00 89.06 187 SER A C 1
ATOM 1466 O O . SER A 1 187 ? 2.566 9.184 14.519 1.00 89.06 187 SER A O 1
ATOM 1468 N N . ARG A 1 188 ? 0.560 9.626 13.612 1.00 83.69 188 ARG A N 1
ATOM 1469 C CA . ARG A 1 188 ? 0.840 8.917 12.372 1.00 83.69 188 ARG A CA 1
ATOM 1470 C C . ARG A 1 188 ? 1.977 9.561 11.593 1.00 83.69 188 ARG A C 1
ATOM 1472 O O . ARG A 1 188 ? 1.853 10.671 11.073 1.00 83.69 188 ARG A O 1
ATOM 1479 N N . ASP A 1 189 ? 3.026 8.777 11.404 1.00 81.19 189 ASP A N 1
ATOM 1480 C CA . ASP A 1 189 ? 4.083 9.086 10.463 1.00 81.19 189 ASP A CA 1
ATOM 1481 C C . ASP A 1 189 ? 3.624 8.788 9.025 1.00 81.19 189 ASP A C 1
ATOM 1483 O O . ASP A 1 189 ? 3.398 7.640 8.643 1.00 81.19 189 ASP A O 1
ATOM 1487 N N . LYS A 1 190 ? 3.468 9.844 8.221 1.00 79.81 190 LYS A N 1
ATOM 1488 C CA . LYS A 1 190 ? 3.120 9.743 6.793 1.00 79.81 190 LYS A CA 1
ATOM 1489 C C . LYS A 1 190 ? 4.346 9.729 5.879 1.00 79.81 190 LYS A C 1
ATOM 1491 O O . LYS A 1 190 ? 4.171 9.659 4.662 1.00 79.81 190 LYS A O 1
ATOM 1496 N N . SER A 1 191 ? 5.559 9.798 6.434 1.00 79.19 191 SER A N 1
ATOM 1497 C CA . SER A 1 191 ? 6.803 9.860 5.663 1.00 79.19 191 SER A CA 1
ATOM 1498 C C . SER A 1 191 ? 6.919 8.683 4.700 1.00 79.19 191 SER A C 1
ATOM 1500 O O . SER A 1 191 ? 7.147 8.898 3.520 1.00 79.19 191 SER A O 1
ATOM 1502 N N . LYS A 1 192 ? 6.620 7.457 5.150 1.00 74.94 192 LYS A N 1
ATOM 1503 C CA . LYS A 1 192 ? 6.687 6.246 4.315 1.00 74.94 192 LYS A CA 1
ATOM 1504 C C . LYS A 1 192 ? 5.811 6.325 3.062 1.00 74.94 192 LYS A C 1
ATOM 1506 O O . LYS A 1 192 ? 6.272 5.975 1.980 1.00 74.94 192 LYS A O 1
ATOM 1511 N N . LEU A 1 193 ? 4.569 6.801 3.191 1.00 79.88 193 LEU A N 1
ATOM 1512 C CA . LEU A 1 193 ? 3.667 6.995 2.050 1.00 79.88 193 LEU A CA 1
ATOM 1513 C C . LEU A 1 193 ? 4.169 8.112 1.128 1.00 79.88 193 LEU A C 1
ATOM 1515 O O . LEU A 1 193 ? 4.127 7.960 -0.094 1.00 79.88 193 LEU A O 1
ATOM 1519 N N . LEU A 1 194 ? 4.630 9.226 1.704 1.00 78.69 194 LEU A N 1
ATOM 1520 C CA . LEU A 1 194 ? 5.153 10.358 0.942 1.00 78.69 194 LEU A CA 1
ATOM 1521 C C . LEU A 1 194 ? 6.377 9.929 0.120 1.00 78.69 194 LEU A C 1
ATOM 1523 O O . LEU A 1 194 ? 6.348 10.035 -1.102 1.00 78.69 194 LEU A O 1
ATOM 1527 N N . THR A 1 195 ? 7.371 9.322 0.775 1.00 81.25 195 THR A N 1
ATOM 1528 C CA . THR A 1 195 ? 8.584 8.777 0.157 1.00 81.25 195 THR A CA 1
ATOM 1529 C C . THR A 1 195 ? 8.245 7.768 -0.936 1.00 81.25 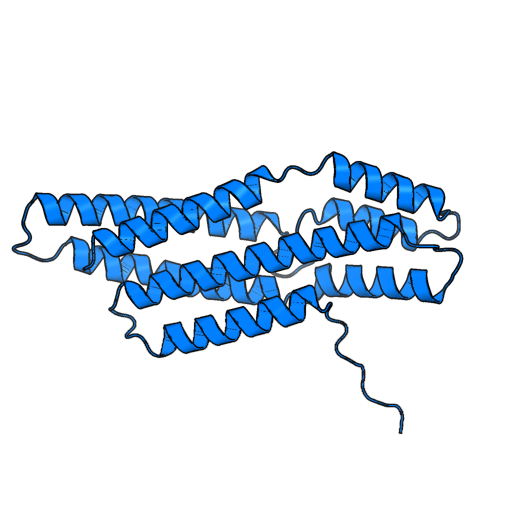195 THR A C 1
ATOM 1531 O O . THR A 1 195 ? 8.727 7.903 -2.056 1.00 81.25 195 THR A O 1
ATOM 1534 N N . ALA A 1 196 ? 7.361 6.798 -0.667 1.00 77.88 196 ALA A N 1
ATOM 1535 C CA . ALA A 1 196 ? 6.966 5.811 -1.674 1.00 77.88 196 ALA A CA 1
ATOM 1536 C C . ALA A 1 196 ? 6.312 6.463 -2.907 1.00 77.88 196 ALA A C 1
ATOM 1538 O O . ALA A 1 196 ? 6.552 6.034 -4.034 1.00 77.88 196 ALA A O 1
ATOM 1539 N N . THR A 1 197 ? 5.508 7.512 -2.713 1.00 80.00 197 THR A N 1
ATOM 1540 C CA . THR A 1 197 ? 4.818 8.212 -3.808 1.00 80.00 197 THR A CA 1
ATOM 1541 C C . THR A 1 197 ? 5.770 9.093 -4.618 1.00 80.00 197 THR A C 1
ATOM 1543 O O . THR A 1 197 ? 5.725 9.078 -5.849 1.00 80.00 197 THR A O 1
ATOM 1546 N N . GLU A 1 198 ? 6.645 9.840 -3.945 1.00 84.69 198 GLU A N 1
ATOM 1547 C CA . GLU A 1 198 ? 7.647 10.706 -4.574 1.00 84.69 198 GLU A CA 1
ATOM 1548 C C . GLU A 1 198 ? 8.668 9.888 -5.372 1.00 84.69 198 GLU A C 1
ATOM 1550 O O . GLU A 1 198 ? 8.941 10.201 -6.534 1.00 84.69 198 GLU A O 1
ATOM 1555 N N . ASN A 1 199 ? 9.162 8.787 -4.801 1.00 83.94 199 ASN A N 1
ATOM 1556 C CA . ASN A 1 199 ? 10.129 7.918 -5.466 1.00 83.94 199 ASN A CA 1
ATOM 1557 C C . ASN A 1 199 ? 9.509 7.156 -6.640 1.00 83.94 199 ASN A C 1
ATOM 1559 O O . ASN A 1 199 ? 10.166 6.995 -7.671 1.00 83.94 199 ASN A O 1
ATOM 1563 N N . ALA A 1 200 ? 8.231 6.768 -6.550 1.00 83.06 200 ALA A N 1
ATOM 1564 C CA . ALA A 1 200 ? 7.513 6.187 -7.683 1.00 83.06 200 ALA A CA 1
ATOM 1565 C C . ALA A 1 200 ? 7.424 7.180 -8.850 1.00 83.06 200 ALA A C 1
ATOM 1567 O O . ALA A 1 200 ? 7.770 6.833 -9.979 1.00 83.06 200 ALA A O 1
ATOM 1568 N N . ALA A 1 201 ? 7.021 8.428 -8.584 1.00 84.31 201 ALA A N 1
ATOM 1569 C CA . ALA A 1 201 ? 6.944 9.470 -9.608 1.00 84.31 201 ALA A CA 1
ATOM 1570 C C . ALA A 1 201 ? 8.316 9.740 -10.247 1.00 84.31 201 ALA A C 1
ATOM 1572 O O . ALA A 1 201 ? 8.445 9.710 -11.473 1.00 84.31 201 ALA A O 1
ATOM 1573 N N . LYS A 1 202 ? 9.357 9.896 -9.418 1.00 88.38 202 LYS A N 1
ATOM 1574 C CA . LYS A 1 202 ? 10.742 10.081 -9.869 1.00 88.38 202 LYS A CA 1
ATOM 1575 C C . LYS A 1 202 ? 11.211 8.925 -10.759 1.00 88.38 202 LYS A C 1
ATOM 1577 O O . LYS A 1 202 ? 11.779 9.165 -11.821 1.00 88.38 202 LYS A O 1
ATOM 1582 N N . THR A 1 203 ? 10.931 7.683 -10.364 1.00 88.75 203 THR A N 1
ATOM 1583 C CA . THR A 1 203 ? 11.313 6.482 -11.124 1.00 88.75 203 THR A CA 1
ATOM 1584 C C . THR A 1 203 ? 10.565 6.396 -12.454 1.00 88.75 203 THR A C 1
ATOM 1586 O O . THR A 1 203 ? 11.170 6.130 -13.493 1.00 88.75 203 THR A O 1
ATOM 1589 N N . ILE A 1 204 ? 9.256 6.664 -12.454 1.00 88.19 204 ILE A N 1
ATOM 1590 C CA . ILE A 1 204 ? 8.426 6.686 -13.667 1.00 88.19 204 ILE A CA 1
ATOM 1591 C C . ILE A 1 204 ? 8.963 7.720 -14.661 1.00 88.19 204 ILE A C 1
ATOM 1593 O O . ILE A 1 204 ? 9.087 7.412 -15.850 1.00 88.19 204 ILE A O 1
ATOM 1597 N N . ASP A 1 205 ? 9.309 8.919 -14.194 1.00 88.19 205 ASP A N 1
ATOM 1598 C CA . ASP A 1 205 ? 9.850 9.974 -15.051 1.00 88.19 205 ASP A CA 1
ATOM 1599 C C . ASP A 1 205 ? 11.269 9.661 -15.541 1.00 88.19 205 ASP A C 1
ATOM 1601 O O . ASP A 1 205 ? 11.561 9.882 -16.720 1.00 88.19 205 ASP A O 1
ATOM 1605 N N . ALA A 1 206 ? 12.122 9.069 -14.700 1.00 87.38 206 ALA A N 1
ATOM 1606 C CA . ALA A 1 206 ? 13.453 8.615 -15.098 1.00 87.38 206 ALA A CA 1
ATOM 1607 C C . ALA A 1 206 ? 13.380 7.558 -16.212 1.00 87.38 206 ALA A C 1
ATOM 1609 O O . ALA A 1 206 ? 14.041 7.695 -17.245 1.00 87.38 206 ALA A O 1
ATOM 1610 N N . LEU A 1 207 ? 12.510 6.551 -16.063 1.00 88.06 207 LEU A N 1
ATOM 1611 C CA . LEU A 1 207 ? 12.276 5.544 -17.101 1.00 88.06 207 LEU A CA 1
ATOM 1612 C C . LEU A 1 207 ? 11.726 6.177 -18.385 1.00 88.06 207 LEU A C 1
ATOM 1614 O O . LEU A 1 207 ? 12.216 5.890 -19.478 1.00 88.06 207 LEU A O 1
ATOM 1618 N N . ARG A 1 208 ? 10.749 7.086 -18.262 1.00 87.88 208 ARG A N 1
ATOM 1619 C CA . ARG A 1 208 ? 10.164 7.812 -19.399 1.00 87.88 208 ARG A CA 1
ATOM 1620 C C . ARG A 1 208 ? 11.186 8.654 -20.149 1.00 87.88 208 ARG A C 1
ATOM 1622 O O . ARG A 1 208 ? 11.000 8.866 -21.341 1.00 87.88 208 ARG A O 1
ATOM 1629 N N . ALA A 1 209 ? 12.185 9.214 -19.478 1.00 86.50 209 ALA A N 1
ATOM 1630 C CA . ALA A 1 209 ? 13.212 10.026 -20.120 1.00 86.50 209 ALA A CA 1
ATOM 1631 C C . ALA A 1 209 ? 14.278 9.154 -20.803 1.00 86.50 209 ALA A C 1
ATOM 1633 O O . ALA A 1 209 ? 14.687 9.457 -21.923 1.00 86.50 209 ALA A O 1
ATOM 1634 N N . ALA A 1 210 ? 14.694 8.065 -20.153 1.00 85.19 210 ALA A N 1
ATOM 1635 C CA . ALA A 1 210 ? 15.833 7.259 -20.584 1.00 85.19 210 ALA A CA 1
ATOM 1636 C C . ALA A 1 210 ? 15.507 6.219 -21.675 1.00 85.19 210 ALA A C 1
ATOM 1638 O O . A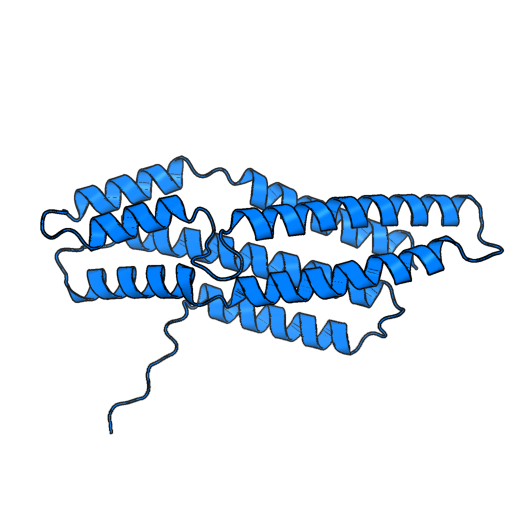LA A 1 210 ? 16.385 5.859 -22.469 1.00 85.19 210 ALA A O 1
ATOM 1639 N N . PHE A 1 211 ? 14.265 5.729 -21.729 1.00 82.94 211 PHE A N 1
ATOM 1640 C CA . PHE A 1 211 ? 13.848 4.628 -22.610 1.00 82.94 211 PHE A CA 1
ATOM 1641 C C . PHE A 1 211 ? 12.852 5.043 -23.708 1.00 82.94 211 PHE A C 1
ATOM 1643 O O . PHE A 1 211 ? 12.154 4.184 -24.240 1.00 82.94 211 PHE A O 1
ATOM 1650 N N . ARG A 1 212 ? 12.814 6.336 -24.073 1.00 73.12 212 ARG A N 1
ATOM 1651 C CA . ARG A 1 212 ? 12.165 6.774 -25.327 1.00 73.12 212 ARG A CA 1
ATOM 1652 C C . ARG A 1 212 ? 12.890 6.249 -26.562 1.00 73.12 212 ARG A C 1
ATOM 1654 O O . ARG A 1 212 ? 14.120 5.998 -26.475 1.00 73.12 212 ARG A O 1
#

Sequence (212 aa):
MEPASASALSAVVVKAMEEIDRLITEANKIAADDSEHYRKWLEVALRAIQGLEKEYEGILGQAVKSDIANAKRKKELLDRINTYIHGENLRLKLKEAIGHLKQGHNVLSKHAERRFQLSKTRQSREEALKEYDLHLQELQGYLGSLGDWNGPSAVALDDLKELEALLGMASSSSKQLQKAAQVLQNSRDKSKLLTATENAAKTIDALRAAFR

Foldseek 3Di:
DPDDDDPLADPLLVVLLVVLVVLQVVLVVDDLLALVSLLSLLVSLLSLVVSQVVLLVVLLVLLLVAFLVPVVSLVSSLSSLCCSFPVCRSLVSNVVSLVSLVVVLVSLVVVLPDPPDDPVLSVLSVVLSVLSVVLSVLSVVVSPVQDDPNGTGGDVNVLSVVLNVLSVDPPRGSVNSSVSSVVCVVPDDCVSSVVNVVSSVVSSVSSVVNRD

pLDDT: mean 88.56, std 11.72, range [26.44, 97.88]

Radius of gyration: 20.58 Å; chains: 1; bounding box: 61×29×60 Å